Protein AF-X1HNU2-F1 (afdb_monomer)

Mean predicted aligned error: 16.26 Å

Foldseek 3Di:
DALQLLLCLLVVLCVVVVHDLVNLCVQLVHDSVQNVCSNRSNDDDDPVSLVSSCVVSVHDSCVSVDVDDPDPPVVVPDDDFWDDKFQDDDDPVRQVVQVVPPFKHKAFEAPDAAEQDQAAADDLPHTRTITIGGPVVDPPVQDDPPPRRPQWHWHQYADDNPPPNDDGRDIDIDGNPPPDPQDAQDKDWDQDPVRGTHIDGD

Structure (mmCIF, N/CA/C/O backbone):
data_AF-X1HNU2-F1
#
_entry.id   AF-X1HNU2-F1
#
loop_
_atom_site.group_PDB
_atom_site.id
_atom_site.type_symbol
_atom_site.label_atom_id
_atom_site.label_alt_id
_atom_site.label_comp_id
_atom_site.label_asym_id
_atom_site.label_entity_id
_atom_site.label_seq_id
_atom_site.pdbx_PDB_ins_code
_atom_site.Cartn_x
_atom_site.Cartn_y
_atom_site.Cartn_z
_atom_site.occupancy
_atom_site.B_iso_or_equiv
_atom_site.auth_seq_id
_atom_site.auth_comp_id
_atom_site.auth_asym_id
_atom_site.auth_atom_id
_atom_site.pdbx_PDB_model_num
ATOM 1 N N . MET A 1 1 ? -1.610 -4.323 24.190 1.00 69.19 1 MET A N 1
ATOM 2 C CA . MET A 1 1 ? -2.489 -3.261 23.682 1.00 69.19 1 MET A CA 1
ATOM 3 C C . MET A 1 1 ? -3.487 -2.892 24.761 1.00 69.19 1 MET A C 1
ATOM 5 O O . MET A 1 1 ? -4.111 -3.788 25.324 1.00 69.19 1 MET A O 1
ATOM 9 N N . ASP A 1 2 ? -3.580 -1.609 25.085 1.00 86.12 2 ASP A N 1
ATOM 10 C CA . ASP A 1 2 ? -4.475 -1.066 26.113 1.00 86.12 2 ASP A CA 1
ATOM 11 C C . ASP A 1 2 ? -5.834 -0.639 25.514 1.00 86.12 2 ASP A C 1
ATOM 13 O O . ASP A 1 2 ? -5.946 -0.324 24.328 1.00 86.12 2 ASP A O 1
ATOM 17 N N . LYS A 1 3 ? -6.890 -0.583 26.336 1.00 88.75 3 LYS A N 1
ATOM 18 C CA . LYS A 1 3 ? -8.231 -0.119 25.932 1.00 88.75 3 LYS A CA 1
ATOM 19 C C . LYS A 1 3 ? -8.205 1.304 25.381 1.00 88.75 3 LYS A C 1
ATOM 21 O O . LYS A 1 3 ? -8.989 1.622 24.489 1.00 88.75 3 LYS A O 1
ATOM 26 N N . LYS A 1 4 ? -7.308 2.156 25.889 1.00 89.56 4 LYS A N 1
ATOM 27 C CA . LYS A 1 4 ? -7.114 3.521 25.379 1.00 89.56 4 LYS A CA 1
ATOM 28 C C . LYS A 1 4 ? -6.595 3.540 23.945 1.00 89.56 4 LYS A C 1
ATOM 30 O O . LYS A 1 4 ? -7.085 4.328 23.142 1.00 89.56 4 LYS A O 1
ATOM 35 N N . GLU A 1 5 ? -5.645 2.666 23.616 1.00 88.69 5 GLU A N 1
ATOM 36 C CA . GLU A 1 5 ? -5.097 2.556 22.258 1.00 88.69 5 GLU A CA 1
ATOM 37 C C . GLU A 1 5 ? -6.181 2.105 21.277 1.00 88.69 5 GLU A C 1
ATOM 39 O O . GLU A 1 5 ? -6.365 2.706 20.221 1.00 88.69 5 GLU A O 1
ATOM 44 N N . LEU A 1 6 ? -6.975 1.108 21.668 1.00 89.50 6 LEU A N 1
ATOM 45 C CA . LEU A 1 6 ? -8.084 0.614 20.858 1.00 89.50 6 LEU A CA 1
ATOM 46 C C . LEU A 1 6 ? -9.180 1.675 20.660 1.00 89.50 6 LEU A C 1
ATOM 48 O O . LEU A 1 6 ? -9.647 1.885 19.540 1.00 89.50 6 LEU A O 1
ATOM 52 N N . GLY A 1 7 ? -9.544 2.399 21.723 1.00 92.19 7 GLY A N 1
ATOM 53 C CA . GLY A 1 7 ? -10.472 3.529 21.643 1.00 92.19 7 GLY A CA 1
ATOM 54 C C . GLY A 1 7 ? -9.986 4.626 20.691 1.00 92.19 7 GLY A C 1
ATOM 55 O O . GLY A 1 7 ? -10.763 5.142 19.883 1.00 92.19 7 GLY A O 1
ATOM 56 N N . PHE A 1 8 ? -8.684 4.920 20.709 1.00 91.25 8 PHE A N 1
ATOM 57 C CA . PHE A 1 8 ? -8.058 5.866 19.790 1.00 91.25 8 PHE A CA 1
ATOM 58 C C . PHE A 1 8 ? -8.127 5.404 18.325 1.00 91.25 8 PHE A C 1
ATOM 60 O O . PHE A 1 8 ? -8.481 6.206 17.458 1.00 91.25 8 PHE A O 1
ATOM 67 N N . ILE A 1 9 ? -7.849 4.127 18.036 1.00 89.50 9 ILE A N 1
ATOM 68 C CA . ILE A 1 9 ? -7.938 3.563 16.675 1.00 89.50 9 ILE A CA 1
ATOM 69 C C . ILE A 1 9 ? -9.368 3.686 16.131 1.00 89.50 9 ILE A C 1
ATOM 71 O O . ILE A 1 9 ? -9.566 4.189 15.019 1.00 89.50 9 ILE A O 1
ATOM 75 N N . ILE A 1 10 ? -10.362 3.287 16.932 1.00 91.94 10 ILE A N 1
ATOM 76 C CA . ILE A 1 10 ? -11.791 3.379 16.592 1.00 91.94 10 ILE A CA 1
ATOM 77 C C . ILE A 1 10 ? -12.164 4.828 16.270 1.00 91.94 10 ILE A C 1
ATOM 79 O O . ILE A 1 10 ? -12.729 5.107 15.209 1.00 91.94 10 ILE A O 1
ATOM 83 N N . ARG A 1 11 ? -11.781 5.764 17.147 1.00 93.31 11 ARG A N 1
ATOM 84 C CA . ARG A 1 11 ? -12.043 7.194 16.968 1.00 93.31 11 ARG A CA 1
ATOM 85 C C . ARG A 1 11 ? -11.422 7.730 15.680 1.00 93.31 11 ARG A C 1
ATOM 87 O O . ARG A 1 11 ? -12.120 8.352 14.880 1.00 93.31 11 ARG A O 1
ATOM 94 N N . LYS A 1 12 ? -10.129 7.472 15.465 1.00 91.69 12 LYS A N 1
ATOM 95 C CA . LYS A 1 12 ? -9.384 7.956 14.294 1.00 91.69 12 LYS A CA 1
ATOM 96 C C . LYS A 1 12 ? -10.013 7.449 12.998 1.00 91.69 12 LYS A C 1
ATOM 98 O O . LYS A 1 12 ? -10.149 8.206 12.039 1.00 91.69 12 LYS A O 1
ATOM 103 N N . ARG A 1 13 ? -10.430 6.178 12.961 1.00 91.38 13 ARG A N 1
ATOM 104 C CA . ARG A 1 13 ? -11.099 5.615 11.784 1.00 91.38 13 ARG A CA 1
ATOM 105 C C . ARG A 1 13 ? -12.469 6.238 11.551 1.00 91.38 13 ARG A C 1
ATOM 107 O O . ARG A 1 13 ? -12.765 6.594 10.413 1.00 91.38 13 ARG A O 1
ATOM 114 N N . ARG A 1 14 ? -13.283 6.387 12.599 1.00 93.31 14 ARG A N 1
ATOM 115 C CA . ARG A 1 14 ? -14.598 7.030 12.498 1.00 93.31 14 ARG A CA 1
ATOM 116 C C . ARG A 1 14 ? -14.470 8.448 11.929 1.00 93.31 14 ARG A C 1
ATOM 118 O O . ARG A 1 14 ? -15.198 8.809 11.009 1.00 93.31 14 ARG A O 1
ATOM 125 N N . GLU A 1 15 ? -13.515 9.225 12.438 1.00 92.31 15 GLU A N 1
ATOM 126 C CA . GLU A 1 15 ? -13.226 10.582 11.958 1.00 92.31 15 GLU A CA 1
ATOM 127 C C . GLU A 1 15 ? -12.763 10.588 10.490 1.00 92.31 15 GLU A C 1
ATOM 129 O O . GLU A 1 15 ? -13.241 11.408 9.708 1.00 92.31 15 GLU A O 1
ATOM 134 N N . ALA A 1 16 ? -11.921 9.633 10.077 1.00 88.31 16 ALA A N 1
ATOM 135 C CA . ALA A 1 16 ? -11.496 9.488 8.680 1.00 88.31 16 ALA A CA 1
ATOM 136 C C . ALA A 1 16 ? -12.659 9.161 7.724 1.00 88.31 16 ALA A C 1
ATOM 138 O O . ALA A 1 16 ? -12.657 9.603 6.577 1.00 88.31 16 ALA A O 1
ATOM 139 N N . LEU A 1 17 ? -13.665 8.421 8.199 1.00 87.62 17 LEU A N 1
ATOM 140 C CA . LEU A 1 17 ? -14.899 8.137 7.458 1.00 87.62 17 LEU A CA 1
ATOM 141 C C . LEU A 1 17 ? -15.937 9.264 7.556 1.00 87.62 17 LEU A C 1
ATOM 143 O O . LEU A 1 17 ? -17.001 9.156 6.955 1.00 87.62 17 LEU A O 1
ATOM 147 N N . LYS A 1 18 ? -15.637 10.343 8.293 1.00 92.88 18 LYS A N 1
ATOM 148 C CA . LYS A 1 18 ? -16.545 11.472 8.560 1.00 92.88 18 LYS A CA 1
ATOM 149 C C . LYS A 1 18 ? -17.869 11.060 9.218 1.00 92.88 18 LYS A C 1
ATOM 151 O O . LYS A 1 18 ? -18.847 11.796 9.134 1.00 92.88 18 LYS A O 1
ATOM 156 N N . ILE A 1 19 ? -17.876 9.924 9.912 1.00 92.38 19 ILE A N 1
ATOM 157 C CA . ILE A 1 19 ? -19.036 9.413 10.645 1.00 92.38 19 ILE A CA 1
ATOM 158 C C . ILE A 1 19 ? -19.103 10.119 12.003 1.00 92.38 19 ILE A C 1
ATOM 160 O O . ILE A 1 19 ? -18.091 10.264 12.704 1.00 92.38 19 ILE A O 1
ATOM 164 N N . LYS A 1 20 ? -20.283 10.569 12.422 1.00 94.75 20 LYS A N 1
ATOM 165 C CA . LYS A 1 20 ? -20.467 11.142 13.765 1.00 94.75 20 LYS A CA 1
ATOM 166 C C . LYS A 1 20 ? -20.682 10.035 14.799 1.00 94.75 20 LYS A C 1
ATOM 168 O O . LYS A 1 20 ? -21.110 8.933 14.485 1.00 94.75 20 LYS A O 1
ATOM 173 N N . ARG A 1 21 ? -20.389 10.316 16.073 1.00 94.31 21 ARG A N 1
ATOM 174 C CA . ARG A 1 21 ? -20.615 9.338 17.157 1.00 94.31 21 ARG A CA 1
ATOM 175 C C . ARG A 1 21 ? -22.065 8.834 17.243 1.00 94.31 21 ARG A C 1
ATOM 177 O O . ARG A 1 21 ? -22.204 7.632 17.431 1.00 94.31 21 ARG A O 1
ATOM 184 N N . PRO A 1 22 ? -23.108 9.683 17.094 1.00 95.56 22 PRO A N 1
ATOM 185 C CA . PRO A 1 22 ? -24.493 9.212 17.086 1.00 95.56 22 PRO A CA 1
ATOM 186 C C . PRO A 1 22 ? -24.760 8.238 15.943 1.00 95.56 22 PRO A C 1
ATOM 188 O O . PRO A 1 22 ? -25.280 7.166 16.185 1.00 95.56 22 PRO A O 1
ATOM 191 N N . GLU A 1 23 ? -24.267 8.533 14.740 1.00 94.00 23 GLU A N 1
ATOM 192 C CA . GLU A 1 23 ? -24.438 7.658 13.572 1.00 94.00 23 GLU A CA 1
ATOM 193 C C . GLU A 1 23 ? -23.807 6.274 13.793 1.00 94.00 23 GLU A C 1
ATOM 195 O O . GLU A 1 23 ? -24.380 5.256 13.416 1.00 94.00 23 GLU A O 1
ATOM 200 N N . LEU A 1 24 ? -22.638 6.216 14.444 1.00 92.81 24 LEU A N 1
ATOM 201 C CA . LEU A 1 24 ? -22.013 4.942 14.810 1.00 92.81 24 LEU A CA 1
ATOM 202 C C . LEU A 1 24 ? -22.792 4.209 15.913 1.00 92.81 24 LEU A C 1
ATOM 204 O O . LEU A 1 24 ? -22.843 2.983 15.909 1.00 92.81 24 LEU A O 1
ATOM 208 N N . ALA A 1 25 ? -23.358 4.949 16.866 1.00 95.19 25 ALA A N 1
ATOM 209 C CA . ALA A 1 25 ? -24.162 4.395 17.948 1.00 95.19 25 ALA A CA 1
ATOM 210 C C . ALA A 1 25 ? -25.455 3.769 17.400 1.00 95.19 25 ALA A C 1
ATOM 212 O O . ALA A 1 25 ? -25.739 2.611 17.699 1.00 95.19 25 ALA A O 1
ATOM 213 N N . ASP A 1 26 ? -26.141 4.488 16.508 1.00 94.38 26 ASP A N 1
ATOM 214 C CA . ASP A 1 26 ? -27.347 4.037 15.812 1.00 94.38 26 ASP A CA 1
ATOM 215 C C . ASP A 1 26 ? -27.061 2.786 14.967 1.00 94.38 26 ASP A C 1
ATOM 217 O O . ASP A 1 26 ? -27.792 1.802 15.034 1.00 94.38 26 ASP A O 1
ATOM 221 N N . ALA A 1 27 ? -25.948 2.771 14.223 1.00 91.25 27 ALA A N 1
ATOM 222 C CA . ALA A 1 27 ? -25.555 1.626 13.396 1.00 91.25 27 ALA A CA 1
ATOM 223 C C . ALA A 1 27 ? -25.204 0.360 14.203 1.00 91.25 27 ALA A C 1
ATOM 225 O O . ALA A 1 27 ? -25.211 -0.750 13.667 1.00 91.25 27 ALA A O 1
ATOM 226 N N . LEU A 1 28 ? -24.864 0.521 15.483 1.00 91.06 28 LEU A N 1
ATOM 227 C CA . LEU A 1 28 ? -24.520 -0.568 16.395 1.00 91.06 28 LEU A CA 1
ATOM 228 C C . LEU A 1 28 ? -25.655 -0.918 17.363 1.00 91.06 28 LEU A C 1
ATOM 230 O O . LEU A 1 28 ? -25.472 -1.842 18.155 1.00 91.06 28 LEU A O 1
ATOM 234 N N . ASP A 1 29 ? -26.780 -0.200 17.305 1.00 92.25 29 ASP A N 1
ATOM 235 C CA . ASP A 1 29 ? -27.891 -0.299 18.257 1.00 92.25 29 ASP A CA 1
ATOM 236 C C . ASP A 1 29 ? -27.411 -0.183 19.720 1.00 92.25 29 ASP A C 1
ATOM 238 O O . ASP A 1 29 ? -27.668 -1.023 20.586 1.00 92.25 29 ASP A O 1
ATOM 242 N N . VAL A 1 30 ? -26.602 0.848 19.993 1.00 92.00 30 VAL A N 1
ATOM 243 C CA . VAL A 1 30 ? -26.065 1.138 21.331 1.00 92.00 30 VAL A CA 1
ATOM 244 C C . VAL A 1 30 ? -26.238 2.603 21.705 1.00 92.00 30 VAL A C 1
ATOM 246 O O . VAL A 1 30 ? -26.354 3.481 20.861 1.00 92.00 30 VAL A O 1
ATOM 249 N N . ASP A 1 31 ? -26.173 2.887 23.003 1.00 94.38 31 ASP A N 1
ATOM 250 C CA . ASP A 1 31 ? -26.238 4.254 23.511 1.00 94.38 31 ASP A CA 1
ATOM 251 C C . ASP A 1 31 ? -24.997 5.091 23.118 1.00 94.38 31 ASP A C 1
ATOM 253 O O . ASP A 1 31 ? -23.853 4.623 23.165 1.00 94.38 31 ASP A O 1
ATOM 257 N N . LEU A 1 32 ? -25.197 6.374 22.800 1.00 94.31 32 LEU A N 1
ATOM 258 C CA . LEU A 1 32 ? -24.124 7.315 22.446 1.00 94.31 32 LEU A CA 1
ATOM 259 C C . LEU A 1 32 ? -23.031 7.425 23.528 1.00 94.31 32 LEU A C 1
ATOM 261 O O . LEU A 1 32 ? -21.837 7.575 23.224 1.00 94.31 32 LEU A O 1
ATOM 265 N N . SER A 1 33 ? -23.414 7.348 24.805 1.00 94.06 33 SER A N 1
ATOM 266 C CA . SER A 1 33 ? -22.466 7.370 25.921 1.00 94.06 33 SER A CA 1
ATOM 267 C C . SER A 1 33 ? -21.567 6.135 25.918 1.00 94.06 33 SER A C 1
ATOM 269 O O . SER A 1 33 ? -20.410 6.223 26.334 1.00 94.06 33 SER A O 1
ATOM 271 N N . TYR A 1 34 ? -22.051 5.002 25.399 1.00 94.62 34 TYR A N 1
ATOM 272 C CA . TYR A 1 34 ? -21.268 3.780 25.267 1.00 94.62 34 TYR A CA 1
ATOM 273 C C . TYR A 1 34 ? -20.153 3.949 24.232 1.00 94.62 34 TYR A C 1
ATOM 275 O O . TYR A 1 34 ? -18.995 3.684 24.554 1.00 94.62 34 TYR A O 1
ATOM 283 N N . ILE A 1 35 ? -20.458 4.498 23.049 1.00 94.69 35 ILE A N 1
ATOM 284 C CA . ILE A 1 35 ? -19.444 4.822 22.026 1.00 94.69 35 ILE A CA 1
ATOM 285 C C . ILE A 1 35 ? -18.410 5.809 22.569 1.00 94.69 35 ILE A C 1
ATOM 287 O O . ILE A 1 35 ? -17.208 5.618 22.396 1.00 94.69 35 ILE A O 1
ATOM 291 N N . THR A 1 36 ? -18.859 6.834 23.294 1.00 95.06 36 THR A N 1
ATOM 292 C CA . THR A 1 36 ? -17.957 7.821 23.904 1.00 95.06 36 THR A CA 1
ATOM 293 C C . THR A 1 36 ? -17.007 7.171 24.916 1.00 95.06 36 THR A C 1
ATOM 295 O O . THR A 1 36 ? -15.804 7.434 24.899 1.00 95.06 36 THR A O 1
ATOM 298 N N . LYS A 1 37 ? -17.517 6.275 25.770 1.00 95.19 37 LYS A N 1
ATOM 299 C CA . LYS A 1 37 ? -16.697 5.517 26.726 1.00 95.19 37 LYS A CA 1
ATOM 300 C C . LYS A 1 37 ? -15.742 4.551 26.023 1.00 95.19 37 LYS A C 1
ATOM 302 O O . LYS A 1 37 ? -14.621 4.391 26.500 1.00 95.19 37 LYS A O 1
ATOM 307 N N . ILE A 1 38 ? -16.142 3.929 24.911 1.00 94.25 38 ILE A N 1
ATOM 308 C CA . ILE A 1 38 ? -15.257 3.074 24.101 1.00 94.25 38 ILE A CA 1
ATOM 309 C C . ILE A 1 38 ? -14.095 3.894 23.542 1.00 94.25 38 ILE A C 1
ATOM 311 O O . ILE A 1 38 ? -12.944 3.530 23.764 1.00 94.25 38 ILE A O 1
ATOM 315 N N . GLU A 1 39 ? -14.373 5.017 22.876 1.00 93.38 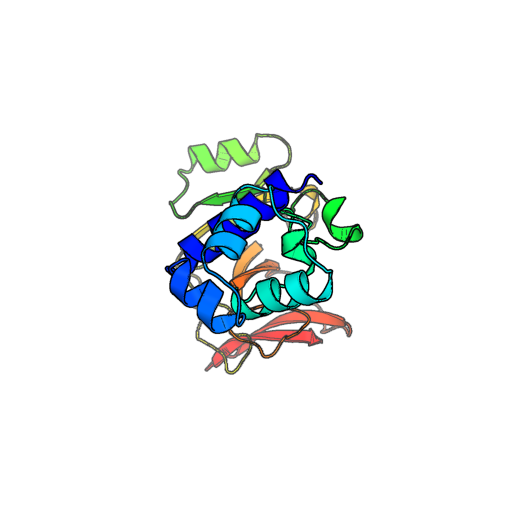39 GLU A N 1
ATOM 316 C CA . GLU A 1 39 ? -13.330 5.857 22.268 1.00 93.38 39 GLU A CA 1
ATOM 317 C C . GLU A 1 39 ? -12.339 6.423 23.293 1.00 93.38 39 GLU A C 1
ATOM 319 O O . GLU A 1 39 ? -11.177 6.654 22.968 1.00 93.38 39 GLU A O 1
ATOM 324 N N . ASN A 1 40 ? -12.778 6.608 24.539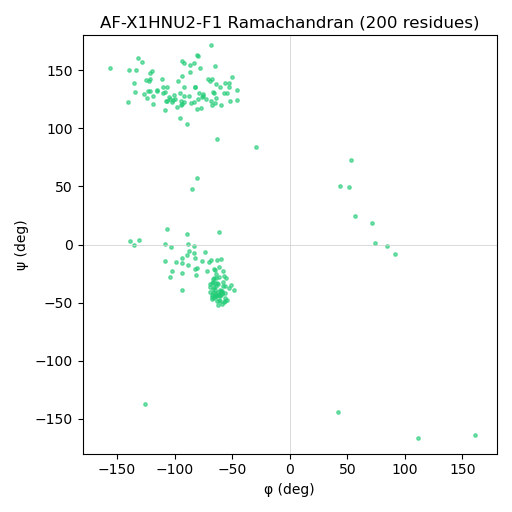 1.00 93.31 40 ASN A N 1
ATOM 325 C CA . ASN A 1 40 ? -11.928 7.048 25.644 1.00 93.31 40 ASN A CA 1
ATOM 326 C C . ASN A 1 40 ? -11.238 5.888 26.395 1.00 93.31 40 ASN A C 1
ATOM 328 O O . ASN A 1 40 ? -10.530 6.132 27.372 1.00 93.31 40 ASN A O 1
ATOM 332 N N . GLY A 1 41 ? -11.457 4.631 25.992 1.00 92.38 41 GLY A N 1
ATOM 333 C CA . GLY A 1 41 ? -10.888 3.443 26.642 1.00 92.38 41 GLY A CA 1
ATOM 334 C C . GLY A 1 41 ? -11.484 3.111 28.016 1.00 92.38 41 GLY A C 1
ATOM 335 O O . GLY A 1 41 ? -10.871 2.390 28.798 1.00 92.38 41 GLY A O 1
ATOM 336 N N . GLN A 1 42 ? -12.664 3.646 28.333 1.00 92.25 42 GLN A N 1
ATOM 337 C CA . GLN A 1 42 ? -13.334 3.527 29.634 1.00 92.25 42 GLN A CA 1
ATOM 338 C C . GLN A 1 42 ? -14.419 2.439 29.666 1.00 92.25 42 GLN A C 1
ATOM 340 O O . GLN A 1 42 ? -14.889 2.065 30.739 1.00 92.25 42 GLN A O 1
ATOM 345 N N . ALA A 1 43 ? -14.853 1.945 28.506 1.00 90.44 43 ALA A N 1
ATOM 346 C CA . ALA A 1 43 ? -15.889 0.923 28.411 1.00 90.44 43 ALA A CA 1
ATOM 347 C C . ALA A 1 43 ? -15.327 -0.502 28.512 1.00 90.44 43 ALA A C 1
ATOM 349 O O . ALA A 1 43 ? -14.241 -0.807 28.019 1.00 90.44 43 ALA A O 1
ATOM 350 N N . ASN A 1 44 ? -16.141 -1.400 29.068 1.00 87.62 44 ASN A N 1
ATOM 351 C CA . ASN A 1 44 ? -16.018 -2.835 28.836 1.00 87.62 44 ASN A CA 1
ATOM 352 C C . ASN A 1 44 ? -16.904 -3.219 27.643 1.00 87.62 44 ASN A C 1
ATOM 354 O O . ASN A 1 44 ? -18.050 -2.771 27.534 1.00 87.62 44 ASN A O 1
ATOM 358 N N . PHE A 1 45 ? -16.375 -4.038 26.743 1.00 86.69 45 PHE A N 1
ATOM 359 C CA . PHE A 1 45 ? -17.061 -4.506 25.541 1.00 86.69 45 PHE A CA 1
ATOM 360 C C . PHE A 1 45 ? -16.750 -5.981 25.310 1.00 86.69 45 PHE A C 1
ATOM 362 O O . PHE A 1 45 ? -15.694 -6.474 25.705 1.00 86.69 45 PHE A O 1
ATOM 369 N N . THR A 1 46 ? -17.700 -6.684 24.700 1.00 89.06 46 THR A N 1
ATOM 370 C CA . THR A 1 46 ? -17.508 -8.066 24.260 1.00 89.06 46 THR A CA 1
ATOM 371 C C . THR A 1 46 ? -16.745 -8.090 22.940 1.00 89.06 46 THR A C 1
ATOM 373 O O . THR A 1 46 ? -16.688 -7.090 22.219 1.00 89.06 46 THR A O 1
ATOM 376 N N . ILE A 1 47 ? -16.179 -9.250 22.609 1.00 87.81 47 ILE A N 1
ATOM 377 C CA . ILE A 1 47 ? -15.519 -9.472 21.317 1.00 87.81 47 ILE A CA 1
ATOM 378 C C . ILE A 1 47 ? -16.517 -9.259 20.166 1.00 87.81 47 ILE A C 1
ATOM 380 O O . ILE A 1 47 ? -16.187 -8.591 19.192 1.00 87.81 47 ILE A O 1
ATOM 384 N N . ASP A 1 48 ? -17.766 -9.707 20.317 1.00 89.44 48 ASP A N 1
ATOM 385 C CA . ASP A 1 48 ? -18.799 -9.543 19.284 1.00 89.44 48 ASP A CA 1
ATOM 386 C C . ASP A 1 48 ? -19.088 -8.072 18.972 1.00 89.44 48 ASP A C 1
ATOM 388 O O . ASP A 1 48 ? -19.169 -7.678 17.808 1.00 89.44 48 ASP A O 1
ATOM 392 N N . LYS A 1 49 ? -19.177 -7.225 20.008 1.00 89.88 49 LYS A N 1
ATOM 393 C CA . LYS A 1 49 ? -19.351 -5.778 19.820 1.00 89.88 49 LYS A CA 1
ATOM 394 C C . LYS A 1 49 ? -18.150 -5.156 19.124 1.00 89.88 49 LYS A C 1
ATOM 396 O O . LYS A 1 49 ? -18.311 -4.244 18.318 1.00 89.88 49 LYS A O 1
ATOM 401 N N . LEU A 1 50 ? -16.953 -5.654 19.411 1.00 89.81 50 LEU A N 1
ATOM 402 C CA . LEU A 1 50 ? -15.741 -5.177 18.770 1.00 89.81 50 LEU A CA 1
ATOM 403 C C . LEU A 1 50 ? -15.716 -5.513 17.271 1.00 89.81 50 LEU A C 1
ATOM 405 O O . LEU A 1 50 ? -15.387 -4.650 16.458 1.00 89.81 50 LEU A O 1
ATOM 409 N N . PHE A 1 51 ? -16.137 -6.720 16.889 1.00 90.31 51 PHE A N 1
ATOM 410 C CA . PHE A 1 51 ? -16.293 -7.093 15.481 1.00 90.31 51 PHE A CA 1
ATOM 411 C C . PHE A 1 51 ? -17.410 -6.311 14.787 1.00 90.31 51 PHE A C 1
ATOM 413 O O . PHE A 1 51 ? -17.234 -5.866 13.653 1.00 90.31 51 PHE A O 1
ATOM 420 N N . ALA A 1 52 ? -18.525 -6.053 15.474 1.00 90.88 52 ALA A N 1
ATOM 421 C CA . ALA A 1 52 ? -19.584 -5.197 14.947 1.00 90.88 52 ALA A CA 1
ATOM 422 C C . ALA A 1 52 ? -19.074 -3.773 14.654 1.00 90.88 52 ALA A C 1
ATOM 424 O O . ALA A 1 52 ? -19.393 -3.204 13.606 1.00 90.88 52 ALA A O 1
ATOM 425 N N . ILE A 1 53 ? -18.232 -3.218 15.536 1.00 91.00 53 ILE A N 1
ATOM 426 C CA . ILE A 1 53 ? -17.560 -1.930 15.320 1.00 91.00 53 ILE A CA 1
ATOM 427 C C . ILE A 1 53 ? -16.623 -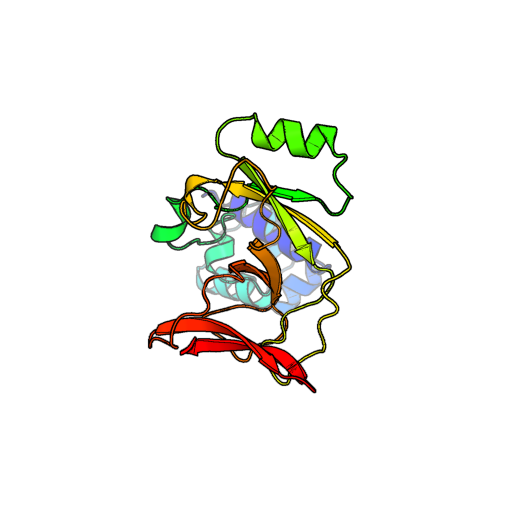2.004 14.108 1.00 91.00 53 ILE A C 1
ATOM 429 O O . ILE A 1 53 ? -16.699 -1.135 13.241 1.00 91.00 53 ILE A O 1
ATOM 433 N N . ALA A 1 54 ? -15.772 -3.034 14.014 1.00 90.75 54 ALA A N 1
ATOM 434 C CA . ALA A 1 54 ? -14.847 -3.216 12.888 1.00 90.75 54 ALA A CA 1
ATOM 435 C C . ALA A 1 54 ? -15.590 -3.203 11.545 1.00 90.75 54 ALA A C 1
ATOM 437 O O . ALA A 1 54 ? -15.242 -2.448 10.634 1.00 90.75 54 ALA A O 1
ATOM 438 N N . LYS A 1 55 ? -16.679 -3.974 11.471 1.00 89.62 55 LYS A N 1
ATOM 439 C CA . LYS A 1 55 ? -17.533 -4.095 10.290 1.00 89.62 55 LYS A CA 1
ATOM 440 C C . LYS A 1 55 ? -18.164 -2.759 9.896 1.00 89.62 55 LYS A C 1
ATOM 442 O O . LYS A 1 55 ? -18.082 -2.374 8.732 1.00 89.62 55 LYS A O 1
ATOM 447 N N . ASN A 1 56 ? -18.736 -2.025 10.853 1.00 90.06 56 ASN A N 1
ATOM 448 C CA . ASN A 1 56 ? -19.341 -0.711 10.596 1.00 90.06 56 ASN A CA 1
ATOM 449 C C . ASN A 1 56 ? -18.310 0.354 10.191 1.00 90.06 56 ASN A C 1
ATOM 451 O O . ASN A 1 56 ? -18.612 1.253 9.411 1.00 90.06 56 ASN A O 1
ATOM 455 N N . LEU A 1 57 ? -17.072 0.236 10.671 1.00 88.62 57 LEU A N 1
ATOM 456 C CA . LEU A 1 57 ? -15.967 1.126 10.308 1.00 88.62 57 LEU A CA 1
ATOM 457 C C . LEU A 1 57 ? -15.181 0.663 9.072 1.00 88.62 57 LEU A C 1
ATOM 459 O O . LEU A 1 57 ? -14.122 1.230 8.767 1.00 88.62 57 LEU A O 1
ATOM 463 N N . ASN A 1 58 ? -15.683 -0.361 8.372 1.00 85.12 58 ASN A N 1
ATOM 464 C CA . ASN A 1 58 ? -15.046 -0.985 7.217 1.00 85.12 58 ASN A CA 1
ATOM 465 C C . ASN A 1 58 ? -13.541 -1.208 7.463 1.00 85.12 58 ASN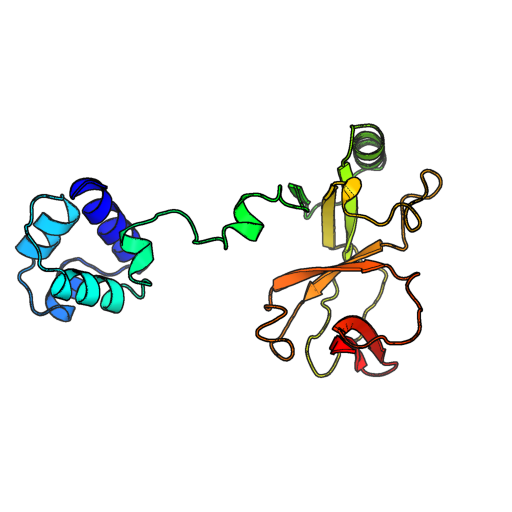 A C 1
ATOM 467 O O . ASN A 1 58 ? -12.672 -0.723 6.723 1.00 85.12 58 ASN A O 1
ATOM 471 N N . LEU A 1 59 ? -13.250 -1.826 8.609 1.00 81.56 59 LEU A N 1
ATOM 472 C CA . LEU A 1 59 ? -11.923 -2.206 9.062 1.00 81.56 59 LEU A CA 1
ATOM 473 C C . LEU A 1 59 ? -11.849 -3.728 9.140 1.00 81.56 59 LEU A C 1
ATOM 475 O O . LEU A 1 59 ? -12.708 -4.333 9.783 1.00 81.56 59 LEU A O 1
ATOM 479 N N . PRO A 1 60 ? -10.795 -4.343 8.583 1.00 79.38 60 PRO A N 1
ATOM 480 C CA . PRO A 1 60 ? -10.433 -5.697 8.965 1.00 79.38 60 PRO A CA 1
ATOM 481 C C . PRO A 1 60 ? -10.218 -5.770 10.479 1.00 79.38 60 PRO A C 1
ATOM 483 O O . PRO A 1 60 ? -9.603 -4.876 11.063 1.00 79.38 60 PRO A O 1
ATOM 486 N N . GLU A 1 61 ? -10.691 -6.832 11.121 1.00 82.50 61 GLU A N 1
ATOM 487 C CA . GLU A 1 61 ? -10.713 -6.963 12.581 1.00 82.50 61 GLU A CA 1
ATOM 488 C C . GLU A 1 61 ? -9.309 -6.841 13.182 1.00 82.50 61 GLU A C 1
ATOM 490 O O . GLU A 1 61 ? -9.128 -6.222 14.229 1.00 82.50 61 GLU A O 1
ATOM 495 N N . TYR A 1 62 ? -8.291 -7.356 12.486 1.00 80.31 62 TYR A N 1
ATOM 496 C CA . TYR A 1 62 ? -6.897 -7.279 12.923 1.00 80.31 62 TYR A CA 1
ATOM 497 C C . TYR A 1 62 ? -6.358 -5.837 12.989 1.00 80.31 62 TYR A C 1
ATOM 499 O O . TYR A 1 62 ? -5.482 -5.563 13.808 1.00 80.31 62 TYR A O 1
ATOM 507 N N . ASN A 1 63 ? -6.909 -4.893 12.213 1.00 81.56 63 ASN A N 1
ATOM 508 C CA . ASN A 1 63 ? -6.513 -3.478 12.271 1.00 81.56 63 ASN A CA 1
ATOM 509 C C . ASN A 1 63 ? -6.969 -2.785 13.564 1.00 81.56 63 ASN A C 1
ATOM 511 O O . ASN A 1 63 ? -6.481 -1.700 13.872 1.00 81.56 63 ASN A O 1
ATOM 515 N N . LEU A 1 64 ? -7.897 -3.376 14.327 1.00 81.00 64 LEU A N 1
ATOM 516 C CA . LEU A 1 64 ? -8.210 -2.885 15.672 1.00 81.00 64 LEU A CA 1
ATOM 517 C C . LEU A 1 64 ? -7.088 -3.188 16.667 1.00 81.00 64 LEU A C 1
ATOM 519 O O . LEU A 1 64 ? -6.996 -2.512 17.688 1.00 81.00 64 LEU A O 1
ATOM 523 N N . PHE A 1 65 ? -6.259 -4.194 16.367 1.00 81.06 65 PHE A N 1
ATOM 524 C CA . PHE A 1 65 ? -5.204 -4.695 17.245 1.00 81.06 65 PHE A CA 1
ATOM 525 C C . PHE A 1 65 ? -3.789 -4.354 16.787 1.00 81.06 65 PHE A C 1
ATOM 527 O O . PHE A 1 65 ? -2.844 -4.489 17.561 1.00 81.06 65 PHE A O 1
ATOM 534 N N . SER A 1 66 ? -3.642 -3.913 15.541 1.00 67.88 66 SER A N 1
ATOM 535 C CA . SER A 1 66 ? -2.363 -3.575 14.938 1.00 67.88 66 SER A CA 1
ATOM 536 C C . SER A 1 66 ? -2.516 -2.335 14.071 1.00 67.88 66 SER A C 1
ATOM 538 O O . SER A 1 66 ? -3.299 -2.320 13.122 1.00 67.88 66 SER A O 1
ATOM 540 N N . SER A 1 67 ? -1.731 -1.300 14.366 1.00 58.56 67 SER A N 1
ATOM 541 C CA . SER A 1 67 ? -1.509 -0.194 13.430 1.00 58.56 67 SER A CA 1
ATOM 542 C C . SER A 1 67 ? -0.551 -0.573 12.302 1.00 58.56 67 SER A C 1
ATOM 544 O O . SER A 1 67 ? -0.444 0.156 11.317 1.00 58.56 67 SER A O 1
ATOM 546 N N . GLU A 1 68 ? 0.165 -1.688 12.445 1.00 54.19 68 GLU A N 1
ATOM 547 C CA . GLU A 1 68 ? 1.060 -2.200 11.422 1.00 54.19 68 GLU A CA 1
ATOM 548 C C . GLU A 1 68 ? 0.262 -2.988 10.391 1.00 54.19 68 GLU A C 1
ATOM 550 O O . GLU A 1 68 ? -0.611 -3.800 10.719 1.00 54.19 68 GLU A O 1
ATOM 555 N N . THR A 1 69 ? 0.579 -2.747 9.122 1.00 52.69 69 THR A N 1
ATOM 556 C CA . THR A 1 69 ? 0.070 -3.592 8.045 1.00 52.69 69 THR A CA 1
ATOM 557 C C . THR A 1 69 ? 0.663 -4.976 8.269 1.00 52.69 69 THR A C 1
ATOM 559 O O . THR A 1 69 ? 1.880 -5.087 8.394 1.00 52.69 69 THR A O 1
ATOM 562 N N . LEU A 1 70 ? -0.167 -6.021 8.331 1.00 50.00 70 LEU A N 1
ATOM 563 C CA . LEU A 1 70 ? 0.325 -7.397 8.374 1.00 50.00 70 LEU A CA 1
ATOM 564 C C . LEU A 1 70 ? 1.073 -7.685 7.068 1.00 50.00 70 LEU A C 1
ATOM 566 O O . LEU A 1 70 ? 0.486 -8.086 6.063 1.00 50.00 70 LEU A O 1
ATOM 570 N N . VAL A 1 71 ? 2.377 -7.432 7.071 1.00 55.84 71 VAL A N 1
ATOM 571 C CA . VAL A 1 71 ? 3.288 -7.910 6.042 1.00 55.84 71 VAL A CA 1
ATOM 572 C C . VAL A 1 71 ? 3.571 -9.371 6.381 1.00 55.84 71 VAL A C 1
ATOM 574 O O . VAL A 1 71 ? 3.889 -9.670 7.535 1.00 55.84 71 VAL A O 1
ATOM 577 N N . PRO A 1 72 ? 3.449 -10.309 5.425 1.00 49.66 72 PRO A N 1
ATOM 578 C CA . PRO A 1 72 ? 3.940 -11.666 5.617 1.00 49.66 72 PRO A CA 1
ATOM 579 C C . PRO A 1 72 ? 5.344 -11.610 6.220 1.00 49.66 72 PRO A C 1
ATOM 581 O O . PRO A 1 72 ? 6.173 -10.840 5.743 1.00 49.66 72 PRO A O 1
ATOM 584 N N . LYS A 1 73 ? 5.617 -12.398 7.263 1.00 47.66 73 LYS A N 1
ATOM 585 C CA . LYS A 1 73 ? 6.898 -12.370 7.995 1.00 47.66 73 LYS A CA 1
ATOM 586 C C . LYS A 1 73 ? 8.111 -12.476 7.048 1.00 47.66 73 LYS A C 1
ATOM 588 O O . LYS A 1 73 ? 9.086 -11.756 7.192 1.00 47.66 73 LYS A O 1
ATOM 593 N N . SER A 1 74 ? 7.960 -13.251 5.969 1.00 51.53 74 SER A N 1
ATOM 594 C CA . SER A 1 74 ? 8.923 -13.401 4.866 1.00 51.53 74 SER A CA 1
ATOM 595 C C . SER A 1 74 ? 9.249 -12.123 4.072 1.00 51.53 74 SER A C 1
ATOM 597 O O . SER A 1 74 ? 10.230 -12.102 3.330 1.00 51.53 74 SER A O 1
ATOM 599 N N . LEU A 1 75 ? 8.390 -11.105 4.147 1.00 49.97 75 LEU A N 1
ATOM 600 C CA . LEU A 1 75 ? 8.544 -9.785 3.532 1.00 49.97 75 LEU A CA 1
ATOM 601 C C . LEU A 1 75 ? 8.929 -8.714 4.561 1.00 49.97 75 LEU A C 1
ATOM 603 O O . LEU A 1 75 ? 9.601 -7.766 4.181 1.00 49.97 75 LEU A O 1
ATOM 607 N N . ALA A 1 76 ? 8.544 -8.868 5.834 1.00 49.97 76 ALA A N 1
ATOM 608 C CA . ALA A 1 76 ? 8.931 -7.956 6.915 1.00 49.97 76 ALA A CA 1
ATOM 609 C C . ALA A 1 76 ?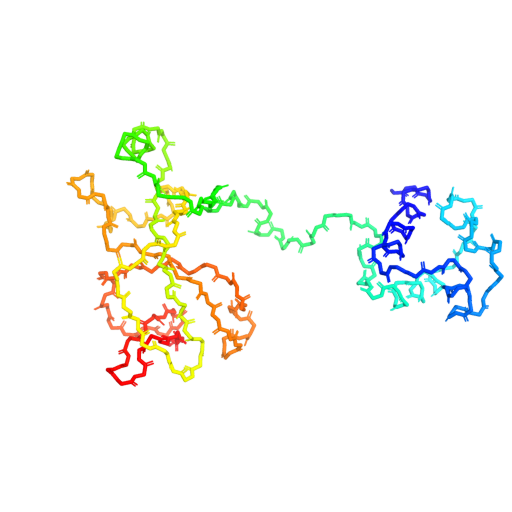 10.442 -8.002 7.216 1.00 49.97 76 ALA A C 1
ATOM 611 O O . ALA A 1 76 ? 11.035 -6.977 7.533 1.00 49.97 76 ALA A O 1
ATOM 612 N N . ASP A 1 77 ? 11.067 -9.172 7.045 1.00 50.56 77 ASP A N 1
ATOM 613 C CA . ASP A 1 77 ? 12.509 -9.366 7.262 1.00 50.56 77 ASP A CA 1
ATOM 614 C C . ASP A 1 77 ? 13.373 -8.954 6.052 1.00 50.56 77 ASP A C 1
ATOM 616 O O . ASP A 1 77 ? 14.603 -8.956 6.129 1.00 50.56 77 ASP A O 1
ATOM 620 N N . LYS A 1 78 ? 12.758 -8.619 4.907 1.00 56.16 78 LYS A N 1
ATOM 621 C CA . LYS A 1 78 ? 13.482 -8.164 3.715 1.00 56.16 78 LYS A CA 1
ATOM 622 C C . LYS A 1 78 ? 13.456 -6.646 3.663 1.00 56.16 78 LYS A C 1
ATOM 624 O O . LYS A 1 78 ? 12.390 -6.051 3.534 1.00 56.16 78 LYS A O 1
ATOM 629 N N . GLU A 1 79 ? 14.636 -6.026 3.708 1.00 57.47 79 GLU A N 1
ATOM 630 C CA . GLU A 1 79 ? 14.746 -4.592 3.445 1.00 57.47 79 GLU A CA 1
ATOM 631 C C . GLU A 1 79 ? 14.067 -4.259 2.105 1.00 57.47 79 GLU A C 1
ATOM 633 O O . GLU A 1 79 ? 14.254 -4.988 1.121 1.00 57.47 79 GLU A O 1
ATOM 638 N N . PRO A 1 80 ? 13.270 -3.178 2.044 1.00 57.34 80 PRO A N 1
ATOM 639 C CA . PRO A 1 80 ? 12.546 -2.834 0.836 1.00 57.34 80 PRO A CA 1
ATOM 640 C C . PRO A 1 80 ? 13.527 -2.590 -0.311 1.00 57.34 80 PRO A C 1
ATOM 642 O O . PRO A 1 80 ? 14.563 -1.933 -0.165 1.00 57.34 80 PRO A O 1
ATOM 645 N N . ALA A 1 81 ? 13.184 -3.155 -1.468 1.00 66.56 81 ALA A N 1
ATOM 646 C CA . ALA A 1 81 ? 14.018 -3.088 -2.659 1.00 66.56 81 ALA A CA 1
ATOM 647 C C . ALA A 1 81 ? 14.129 -1.671 -3.230 1.00 66.56 81 ALA A C 1
ATOM 649 O O . ALA A 1 81 ? 15.166 -1.299 -3.782 1.00 66.56 81 ALA A O 1
ATOM 650 N N . ILE A 1 82 ? 13.047 -0.909 -3.077 1.00 64.94 82 ILE A N 1
ATOM 651 C CA . ILE A 1 82 ? 12.917 0.496 -3.441 1.00 64.94 82 ILE A CA 1
ATOM 652 C C . ILE A 1 82 ? 12.973 1.298 -2.146 1.00 64.94 82 ILE A C 1
ATOM 654 O O . ILE A 1 82 ? 12.221 1.017 -1.214 1.00 64.94 82 ILE A O 1
ATOM 658 N N . ILE A 1 83 ? 13.867 2.278 -2.095 1.00 65.19 83 ILE A N 1
ATOM 659 C CA . ILE A 1 83 ? 14.058 3.143 -0.930 1.00 65.19 83 ILE A CA 1
ATOM 660 C C . ILE A 1 83 ? 13.232 4.419 -1.066 1.00 65.19 83 ILE A C 1
ATOM 662 O O . ILE A 1 83 ? 12.637 4.864 -0.091 1.00 65.19 83 ILE A O 1
ATOM 666 N N . GLU A 1 84 ? 13.159 4.982 -2.272 1.00 70.50 84 GLU A N 1
ATOM 667 C CA . GLU A 1 84 ? 12.483 6.255 -2.516 1.00 70.50 84 GLU A CA 1
ATOM 668 C C . GLU A 1 84 ? 12.039 6.375 -3.979 1.00 70.50 84 GLU A C 1
ATOM 670 O O . GLU A 1 84 ? 12.651 5.774 -4.869 1.00 70.50 84 GLU A O 1
ATOM 675 N N . ILE A 1 85 ? 10.968 7.135 -4.224 1.00 72.88 85 ILE A N 1
ATOM 676 C CA . ILE A 1 85 ? 10.474 7.478 -5.561 1.00 72.88 85 ILE A CA 1
ATOM 677 C C . ILE A 1 85 ? 10.410 9.001 -5.673 1.00 72.88 85 ILE A C 1
ATOM 679 O O . ILE A 1 85 ? 9.740 9.649 -4.873 1.00 72.88 85 ILE A O 1
ATOM 683 N N . PHE A 1 86 ? 11.046 9.546 -6.703 1.00 77.75 86 PHE A N 1
ATOM 684 C CA . PHE A 1 86 ? 11.038 10.968 -7.039 1.00 77.75 86 PHE A CA 1
ATOM 685 C C . PHE A 1 86 ? 10.164 11.171 -8.267 1.00 77.75 86 PHE A C 1
ATOM 687 O O . PHE A 1 86 ? 10.270 10.391 -9.212 1.00 77.75 86 PHE A O 1
ATOM 694 N N . GLN A 1 87 ? 9.308 12.193 -8.257 1.00 68.75 87 GLN A N 1
ATOM 695 C CA . GLN A 1 87 ? 8.531 12.595 -9.439 1.00 68.75 87 GLN A CA 1
ATOM 696 C C . GLN A 1 87 ? 9.291 13.604 -10.313 1.00 68.75 87 GLN A C 1
ATOM 698 O O . GLN A 1 87 ? 8.968 13.763 -11.483 1.00 68.75 87 GLN A O 1
ATOM 703 N N . ASP A 1 88 ? 10.320 14.246 -9.760 1.00 69.88 88 ASP A N 1
ATOM 704 C CA . ASP A 1 88 ? 11.099 15.265 -10.456 1.00 69.88 88 ASP A CA 1
ATOM 705 C C . ASP A 1 88 ? 12.243 14.656 -11.286 1.00 69.88 88 ASP A C 1
ATOM 707 O O . ASP A 1 88 ? 12.760 13.570 -10.992 1.00 69.88 88 ASP A O 1
ATOM 711 N N . GLU A 1 89 ? 12.662 15.374 -12.332 1.00 67.25 89 GLU A N 1
ATOM 712 C CA . GLU A 1 89 ? 13.853 15.019 -13.101 1.00 67.25 89 GLU A CA 1
ATOM 713 C C . GLU A 1 89 ? 15.116 15.208 -12.247 1.00 67.25 89 GLU A C 1
ATOM 715 O O . GLU A 1 89 ? 15.432 16.314 -11.815 1.00 67.25 89 GLU A O 1
ATOM 720 N N . LEU A 1 90 ? 15.872 14.127 -12.029 1.00 66.56 90 LEU A N 1
ATOM 721 C CA . LEU A 1 90 ? 17.184 14.201 -11.384 1.00 66.56 90 LEU A CA 1
ATOM 722 C C . LEU A 1 90 ? 18.177 14.947 -12.280 1.00 66.56 90 LEU A C 1
ATOM 724 O O . LEU A 1 90 ? 18.359 14.597 -13.452 1.00 66.56 90 LEU A O 1
ATOM 728 N N . SER A 1 91 ? 18.902 15.917 -11.719 1.00 70.50 91 SER A N 1
ATOM 729 C CA . SER A 1 91 ? 20.040 16.507 -12.420 1.00 70.50 91 SER A CA 1
ATOM 730 C C . SER A 1 91 ? 21.146 15.464 -12.623 1.00 70.50 91 SER A C 1
ATOM 732 O O . SER A 1 91 ? 21.314 14.535 -11.829 1.00 70.50 91 SER A O 1
ATOM 734 N N . LYS A 1 92 ? 21.976 15.636 -13.664 1.00 68.12 92 LYS A N 1
ATOM 735 C CA . LYS A 1 92 ? 23.116 14.731 -13.931 1.00 68.12 92 LYS A CA 1
ATOM 736 C C . LYS A 1 92 ? 24.026 14.557 -12.711 1.00 68.12 92 LYS A C 1
ATOM 738 O O . LYS A 1 92 ? 24.494 13.457 -12.443 1.00 68.12 92 LYS A O 1
ATOM 743 N N . LYS A 1 93 ? 24.230 15.632 -11.945 1.00 70.56 93 LYS A N 1
ATOM 744 C CA . LYS A 1 93 ? 25.080 15.637 -10.751 1.00 70.56 93 LYS A CA 1
ATOM 745 C C . LYS A 1 93 ? 24.477 14.820 -9.605 1.00 70.56 93 LYS A C 1
ATOM 747 O O . LYS A 1 93 ? 25.207 14.099 -8.933 1.00 70.56 93 LYS A O 1
ATOM 752 N N . GLU A 1 94 ? 23.164 14.907 -9.393 1.00 70.31 94 GLU A N 1
ATOM 753 C CA . GLU A 1 94 ? 22.459 14.094 -8.391 1.00 70.31 94 GLU A CA 1
ATOM 754 C C . GLU A 1 94 ? 22.458 12.620 -8.796 1.00 70.31 94 GLU A C 1
ATOM 756 O O . GLU A 1 94 ? 22.773 11.753 -7.983 1.00 70.31 94 GLU A O 1
ATOM 761 N N . PHE A 1 95 ? 22.203 12.335 -10.075 1.00 69.75 95 PHE A N 1
ATOM 762 C CA . PHE A 1 95 ? 22.270 10.983 -10.624 1.00 69.75 95 PHE A CA 1
ATOM 763 C C . PHE A 1 95 ? 23.650 10.340 -10.394 1.00 69.75 95 PHE A C 1
ATOM 765 O O . PHE A 1 95 ? 23.746 9.232 -9.866 1.00 69.75 95 PHE A O 1
ATOM 772 N N . GLU A 1 96 ? 24.732 11.055 -10.717 1.00 68.12 96 GLU A N 1
ATOM 773 C CA . GLU A 1 96 ? 26.114 10.608 -10.487 1.00 68.12 96 GLU A CA 1
ATOM 774 C C . GLU A 1 96 ? 26.457 10.461 -8.995 1.00 68.12 96 GLU A C 1
ATOM 776 O O . GLU A 1 96 ? 27.201 9.556 -8.602 1.00 68.12 96 GLU A O 1
ATOM 781 N N . GLN A 1 97 ? 25.881 11.300 -8.133 1.00 71.25 97 GLN A N 1
ATOM 782 C CA . GLN A 1 97 ? 26.053 11.185 -6.687 1.00 71.25 97 GLN A CA 1
ATOM 783 C C . GLN A 1 97 ? 25.446 9.885 -6.141 1.00 71.25 97 GLN A C 1
ATOM 785 O O . GLN A 1 97 ? 26.047 9.238 -5.283 1.00 71.25 97 GLN A O 1
ATOM 790 N N . TYR A 1 98 ? 24.289 9.458 -6.647 1.00 68.56 98 TYR A N 1
ATOM 791 C CA . TYR A 1 98 ? 23.711 8.169 -6.261 1.00 68.56 98 TYR A CA 1
ATOM 792 C C . TYR A 1 98 ? 24.520 6.983 -6.790 1.00 68.56 98 TYR A C 1
ATOM 794 O O . TYR A 1 98 ? 24.659 5.998 -6.078 1.00 68.56 98 TYR A O 1
ATOM 802 N N . LEU A 1 99 ? 25.128 7.091 -7.977 1.00 64.00 99 LEU A N 1
ATOM 803 C CA . LEU A 1 99 ? 26.024 6.049 -8.502 1.00 64.00 99 LEU A CA 1
ATOM 804 C C . LEU A 1 99 ? 27.284 5.845 -7.647 1.00 64.00 99 LEU A C 1
ATOM 806 O O . LEU A 1 99 ? 27.854 4.751 -7.646 1.00 64.00 99 LEU A O 1
ATOM 810 N N . THR A 1 100 ? 27.734 6.897 -6.961 1.00 59.47 100 THR A N 1
ATOM 811 C CA . THR A 1 100 ? 28.942 6.886 -6.123 1.00 59.47 100 THR A CA 1
ATOM 812 C C . THR A 1 100 ? 28.652 6.577 -4.655 1.00 59.47 100 THR A C 1
ATOM 814 O O . THR A 1 100 ? 29.532 6.056 -3.971 1.00 59.47 100 THR A O 1
ATOM 817 N N . LYS A 1 101 ? 27.431 6.837 -4.167 1.00 57.12 101 LYS A N 1
ATOM 818 C CA . LYS A 1 101 ? 26.986 6.403 -2.837 1.00 57.12 101 LYS A CA 1
ATOM 819 C C . LYS A 1 101 ? 26.677 4.908 -2.838 1.00 57.12 101 LYS A C 1
ATOM 821 O O . LYS A 1 101 ? 25.931 4.400 -3.669 1.00 57.12 101 LYS A O 1
ATOM 826 N N . ASP A 1 102 ? 27.249 4.211 -1.864 1.00 61.53 102 ASP A N 1
ATOM 827 C CA . ASP A 1 102 ? 27.144 2.767 -1.712 1.00 61.53 102 ASP A CA 1
ATOM 828 C C . ASP A 1 102 ? 25.712 2.234 -1.877 1.00 61.53 102 ASP A C 1
ATOM 830 O O . ASP A 1 102 ? 24.785 2.588 -1.149 1.00 61.53 102 ASP A O 1
ATOM 834 N N . LYS A 1 103 ? 25.591 1.291 -2.817 1.00 68.31 103 LYS A N 1
ATOM 835 C CA . LYS A 1 103 ? 24.492 0.329 -2.980 1.00 68.31 103 LYS A CA 1
ATOM 836 C C . LYS A 1 103 ? 23.161 0.842 -3.524 1.00 68.31 103 LYS A C 1
ATOM 838 O O . LYS A 1 103 ? 22.286 -0.005 -3.681 1.00 68.31 103 LYS A O 1
ATOM 843 N N . LEU A 1 104 ? 22.984 2.117 -3.871 1.00 72.75 104 LEU A N 1
ATOM 844 C CA . LEU A 1 104 ? 21.726 2.604 -4.462 1.00 72.75 104 LEU A CA 1
ATOM 845 C C . LEU A 1 104 ? 21.891 3.002 -5.919 1.00 72.75 104 LEU A C 1
ATOM 847 O O . LEU A 1 104 ? 22.918 3.543 -6.306 1.00 72.75 104 LEU A O 1
ATOM 851 N N . ILE A 1 105 ? 20.874 2.723 -6.732 1.00 75.56 105 ILE A N 1
ATOM 852 C CA . ILE A 1 105 ? 20.839 3.140 -8.128 1.00 75.56 105 ILE A CA 1
ATOM 853 C C . ILE A 1 105 ? 19.474 3.734 -8.495 1.00 75.56 105 ILE A C 1
ATOM 855 O O . ILE A 1 105 ? 18.445 3.133 -8.181 1.00 75.56 105 ILE A O 1
ATOM 859 N N . PRO A 1 106 ? 19.448 4.906 -9.149 1.00 76.94 106 PRO A N 1
ATOM 860 C CA . PRO A 1 106 ? 18.225 5.468 -9.704 1.00 76.94 106 PRO A CA 1
ATOM 861 C C . PRO A 1 106 ? 17.833 4.729 -10.990 1.00 76.94 106 PRO A C 1
ATOM 863 O O . PRO A 1 106 ? 18.638 4.601 -11.912 1.00 76.94 106 PRO A O 1
ATOM 866 N N . ILE A 1 107 ? 16.587 4.261 -11.060 1.00 79.81 107 ILE A N 1
ATOM 867 C CA . ILE A 1 107 ? 15.976 3.658 -12.252 1.00 79.81 107 ILE A CA 1
ATOM 868 C C . ILE A 1 107 ? 14.827 4.542 -12.723 1.00 79.81 107 ILE A C 1
ATOM 870 O O . ILE A 1 107 ? 13.986 4.942 -11.920 1.00 79.81 107 ILE A O 1
ATOM 874 N N . ARG A 1 108 ? 14.770 4.823 -14.028 1.00 78.44 108 ARG A N 1
ATOM 875 C CA . ARG A 1 108 ? 13.708 5.636 -14.634 1.00 78.44 108 ARG A CA 1
ATOM 876 C C . ARG A 1 108 ? 12.360 4.935 -14.529 1.00 78.44 108 ARG A C 1
ATOM 878 O O . ARG A 1 108 ? 12.220 3.776 -14.914 1.00 78.44 108 ARG A O 1
ATOM 885 N N . ILE A 1 109 ? 11.366 5.670 -14.053 1.00 78.81 109 ILE A N 1
ATOM 886 C CA . ILE A 1 109 ? 9.956 5.306 -14.135 1.00 78.81 109 ILE A CA 1
ATOM 887 C C . ILE A 1 109 ? 9.412 5.965 -15.396 1.00 78.81 109 ILE A C 1
ATOM 889 O O . ILE A 1 109 ? 9.490 7.187 -15.523 1.00 78.81 109 ILE A O 1
ATOM 893 N N . LEU A 1 110 ? 8.885 5.182 -16.333 1.00 79.00 110 LEU A N 1
ATOM 894 C CA . LEU A 1 110 ? 8.273 5.752 -17.534 1.00 79.00 110 LEU A CA 1
ATOM 895 C C . LEU A 1 110 ? 6.864 6.278 -17.216 1.00 79.00 110 LEU A C 1
ATOM 897 O O . LEU A 1 110 ? 6.214 5.811 -16.278 1.00 79.00 110 LEU A O 1
ATOM 901 N N . GLU A 1 111 ? 6.410 7.288 -17.963 1.00 71.19 111 GLU A N 1
ATOM 902 C CA . GLU A 1 111 ? 5.036 7.808 -17.849 1.00 71.19 111 GLU A CA 1
ATOM 903 C C . GLU A 1 111 ? 3.986 6.765 -18.209 1.00 71.19 111 GLU A C 1
ATOM 905 O O . GLU A 1 111 ? 2.918 6.726 -17.589 1.00 71.19 111 GLU A O 1
ATOM 910 N N . ASP A 1 112 ? 4.313 5.898 -19.159 1.00 70.06 112 ASP A N 1
ATOM 911 C CA . ASP A 1 112 ? 3.407 4.869 -19.629 1.00 70.06 112 ASP A CA 1
ATOM 912 C C . ASP A 1 112 ? 3.197 3.771 -18.583 1.00 70.06 112 ASP A C 1
ATOM 914 O O . ASP A 1 112 ? 4.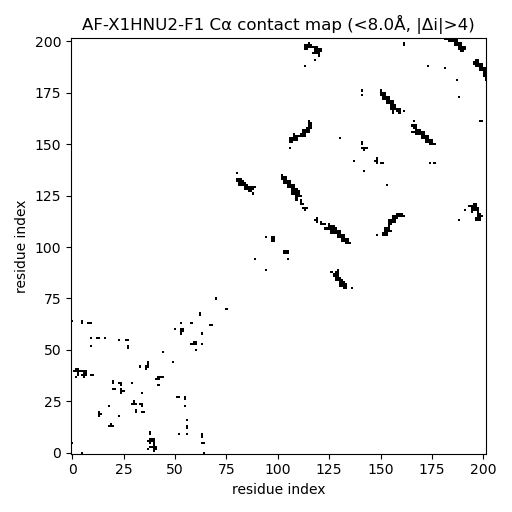108 3.358 -17.859 1.00 70.06 112 ASP A O 1
ATOM 918 N N . SER A 1 113 ? 1.965 3.271 -18.511 1.00 63.31 113 SER A N 1
ATOM 919 C CA . SER A 1 113 ? 1.610 2.136 -17.667 1.00 63.31 113 SER A CA 1
ATOM 920 C C . SER A 1 113 ? 1.610 0.833 -18.457 1.00 63.31 113 SER A C 1
ATOM 922 O O . SER A 1 113 ? 1.159 0.762 -19.602 1.00 63.31 113 SER A O 1
ATOM 924 N N . ALA A 1 114 ? 2.096 -0.234 -17.822 1.00 59.44 114 ALA A N 1
ATOM 925 C CA . ALA A 1 114 ? 1.970 -1.577 -18.362 1.00 59.44 114 ALA A CA 1
ATOM 926 C C . ALA A 1 114 ? 0.540 -2.066 -18.110 1.00 59.44 114 ALA A C 1
ATOM 928 O O . ALA A 1 114 ? 0.108 -2.199 -16.959 1.00 59.44 114 ALA A O 1
ATOM 929 N N . SER A 1 115 ? -0.198 -2.337 -19.187 1.00 59.31 115 SER A N 1
ATOM 930 C CA . SER A 1 115 ? -1.555 -2.863 -19.074 1.00 59.31 115 SER A CA 1
ATOM 931 C C . SER A 1 115 ? -1.487 -4.315 -18.626 1.00 59.31 115 SER A C 1
ATOM 933 O O . SER A 1 115 ? -0.866 -5.167 -19.255 1.00 59.31 115 SER A O 1
ATOM 935 N N . LEU A 1 116 ? -2.175 -4.642 -17.545 1.00 53.22 116 LEU A N 1
ATOM 936 C CA . LEU A 1 116 ? -2.371 -6.029 -17.155 1.00 53.22 116 LEU A CA 1
ATOM 937 C C . LEU A 1 116 ? -3.398 -6.720 -18.082 1.00 53.22 116 LEU A C 1
ATOM 939 O O . LEU A 1 116 ? -3.554 -7.926 -17.989 1.00 53.22 116 LEU A O 1
ATOM 943 N N . GLY A 1 117 ? -4.070 -6.013 -19.004 1.00 51.41 117 GLY A N 1
ATOM 944 C CA . GLY A 1 117 ? -5.131 -6.542 -19.881 1.00 51.41 117 GLY A CA 1
ATOM 945 C C . GLY A 1 117 ? -4.897 -6.315 -21.382 1.00 51.41 117 GLY A C 1
ATOM 946 O O . GLY A 1 117 ? -3.793 -6.520 -21.888 1.00 51.41 117 GLY A O 1
ATOM 947 N N . THR A 1 118 ? -5.952 -5.927 -22.116 1.00 40.94 118 THR A N 1
ATOM 948 C CA . THR A 1 118 ? -5.845 -5.488 -23.520 1.00 40.94 118 THR A CA 1
ATOM 949 C C . THR A 1 118 ? -4.929 -4.274 -23.565 1.00 40.94 118 THR A C 1
ATOM 951 O O . THR A 1 118 ? -5.160 -3.304 -22.839 1.00 40.94 118 THR A O 1
ATOM 954 N N . GLY A 1 119 ? -3.829 -4.390 -24.299 1.00 40.72 119 GLY A N 1
ATOM 955 C CA . GLY A 1 119 ? -2.679 -3.541 -24.044 1.00 40.72 119 GLY A CA 1
ATOM 956 C C . GLY A 1 119 ? -2.883 -2.050 -24.376 1.00 40.72 119 GLY A C 1
ATOM 957 O O . GLY A 1 119 ? -3.876 -1.650 -24.989 1.00 40.72 119 GLY A O 1
ATOM 958 N N . ARG A 1 120 ? -1.889 -1.243 -23.984 1.00 46.06 120 ARG A N 1
ATOM 959 C CA . ARG A 1 120 ? -1.720 0.163 -24.376 1.00 46.06 120 ARG A CA 1
ATOM 960 C C . ARG A 1 120 ? -0.374 0.383 -25.053 1.00 46.06 120 ARG A C 1
ATOM 962 O O . ARG A 1 120 ? 0.620 -0.155 -24.578 1.00 46.06 120 ARG A O 1
ATOM 969 N N . ILE A 1 121 ? -0.358 1.213 -26.097 1.00 44.56 121 ILE A N 1
ATOM 970 C CA . ILE A 1 121 ? 0.849 1.701 -26.788 1.00 44.56 121 ILE A CA 1
ATOM 971 C C . ILE A 1 121 ? 1.766 2.400 -25.775 1.00 44.56 121 ILE A C 1
ATOM 973 O O . ILE A 1 121 ? 1.296 3.244 -25.017 1.00 44.56 121 ILE A O 1
ATOM 977 N N . VAL A 1 122 ? 3.047 2.027 -25.770 1.00 52.25 122 VAL A N 1
ATOM 978 C CA . VAL A 1 122 ? 4.088 2.609 -24.912 1.00 52.25 122 VAL A CA 1
ATOM 979 C C . VAL A 1 122 ? 5.004 3.452 -25.793 1.00 52.25 122 VAL A C 1
ATOM 981 O O . VAL A 1 122 ? 5.666 2.929 -26.683 1.00 52.25 122 VAL A O 1
ATOM 984 N N . SER A 1 123 ? 5.037 4.760 -25.560 1.00 50.69 123 SER A N 1
ATOM 985 C CA . SER A 1 123 ? 6.059 5.646 -26.107 1.00 50.69 123 SER A CA 1
ATOM 986 C C . SER A 1 123 ? 7.229 5.693 -25.124 1.00 50.69 123 SER A C 1
ATOM 988 O O . SER A 1 123 ? 7.172 6.355 -24.092 1.00 50.69 123 SER A O 1
ATOM 990 N N . GLN A 1 124 ? 8.321 4.994 -25.435 1.00 55.88 124 GLN A N 1
ATOM 991 C CA . GLN A 1 124 ? 9.495 4.826 -24.560 1.00 55.88 124 GLN A CA 1
ATOM 992 C C . GLN A 1 124 ? 10.240 6.131 -24.168 1.00 55.88 124 GLN A C 1
ATOM 994 O O . GLN A 1 124 ? 11.334 6.074 -23.611 1.00 55.88 124 GLN A O 1
ATOM 999 N N . GLU A 1 125 ? 9.695 7.318 -24.438 1.00 58.78 125 GLU A N 1
ATOM 1000 C CA . GLU A 1 125 ? 10.448 8.574 -24.418 1.00 58.78 125 GLU A CA 1
ATOM 1001 C C . GLU A 1 125 ? 10.238 9.432 -23.160 1.00 58.78 125 GLU A C 1
ATOM 1003 O O . GLU A 1 125 ? 11.134 10.206 -22.813 1.00 58.78 125 GLU A O 1
ATOM 1008 N N . LYS A 1 126 ? 9.128 9.285 -22.417 1.00 67.12 126 LYS A N 1
ATOM 1009 C CA . LYS A 1 126 ? 8.831 10.173 -21.273 1.00 67.12 126 LYS A CA 1
ATOM 1010 C C . LYS A 1 126 ? 9.083 9.535 -19.910 1.00 67.12 126 LYS A C 1
ATOM 1012 O O . LYS A 1 126 ? 8.545 8.480 -19.575 1.00 67.12 126 LYS A O 1
ATOM 1017 N N . THR A 1 127 ? 9.897 10.214 -19.104 1.00 71.38 127 THR A N 1
ATOM 1018 C CA . THR A 1 127 ? 10.201 9.832 -17.718 1.00 71.38 127 THR A CA 1
ATOM 1019 C C . THR A 1 127 ? 9.235 10.527 -16.779 1.00 71.38 127 THR A C 1
ATOM 1021 O O . THR A 1 127 ? 9.188 11.749 -16.744 1.00 71.38 127 THR A O 1
ATOM 1024 N N . LYS A 1 128 ? 8.514 9.747 -15.978 1.00 77.62 128 LYS A N 1
ATOM 1025 C CA . LYS A 1 128 ? 7.644 10.240 -14.906 1.00 77.62 128 LYS A CA 1
ATOM 1026 C C . LYS A 1 128 ? 8.400 10.549 -13.619 1.00 77.62 128 LYS A C 1
ATOM 1028 O O . LYS A 1 128 ? 7.865 11.198 -12.729 1.00 77.62 128 LYS A O 1
ATOM 1033 N N . GLY A 1 129 ? 9.584 9.965 -13.468 1.00 81.12 129 GLY A N 1
ATOM 1034 C CA . GLY A 1 129 ? 10.359 10.049 -12.244 1.00 81.12 129 GLY A CA 1
ATOM 1035 C C . GLY A 1 129 ? 11.421 8.966 -12.139 1.00 81.12 129 GLY A C 1
ATOM 1036 O O . GLY A 1 129 ? 11.750 8.289 -13.116 1.00 81.12 129 GLY A O 1
ATOM 1037 N N . TYR A 1 130 ? 11.938 8.772 -10.930 1.00 80.25 130 TYR A N 1
ATOM 1038 C CA . TYR A 1 130 ? 12.998 7.812 -10.641 1.00 80.25 130 TYR A CA 1
ATOM 1039 C C . TYR A 1 130 ? 12.689 7.012 -9.378 1.00 80.25 130 TYR A C 1
ATOM 1041 O O . TYR A 1 130 ? 12.238 7.566 -8.381 1.00 80.25 130 TYR A O 1
ATOM 1049 N N . ALA A 1 131 ? 12.975 5.712 -9.402 1.00 82.00 131 ALA A N 1
ATOM 1050 C CA . ALA A 1 131 ? 12.983 4.853 -8.225 1.00 82.00 131 ALA A CA 1
ATOM 1051 C C . ALA A 1 131 ? 14.430 4.600 -7.785 1.00 82.00 131 ALA A C 1
ATOM 1053 O O . ALA A 1 131 ? 15.225 4.071 -8.563 1.00 82.00 131 ALA A O 1
ATOM 1054 N N . LEU A 1 132 ? 14.777 4.939 -6.542 1.00 80.06 132 LEU A N 1
ATOM 1055 C CA . LEU A 1 132 ? 16.055 4.553 -5.945 1.00 80.06 132 LEU A CA 1
ATOM 1056 C C . LEU A 1 132 ? 15.971 3.119 -5.441 1.00 80.06 132 LEU A C 1
ATOM 1058 O O . LEU A 1 132 ? 15.214 2.812 -4.520 1.00 80.06 132 LEU A O 1
ATOM 1062 N N . MET A 1 133 ? 16.777 2.244 -6.033 1.00 77.25 133 MET A N 1
ATOM 1063 C CA . MET A 1 133 ? 16.777 0.817 -5.741 1.00 77.25 133 MET A CA 1
ATOM 1064 C C . MET A 1 133 ? 18.115 0.323 -5.226 1.00 77.25 133 MET A C 1
ATOM 1066 O O . MET A 1 133 ? 19.173 0.805 -5.628 1.00 77.25 133 MET A O 1
ATOM 1070 N N . ARG A 1 134 ? 18.077 -0.709 -4.382 1.00 73.50 134 ARG A N 1
ATOM 1071 C CA . ARG A 1 134 ? 19.297 -1.391 -3.948 1.00 73.50 134 ARG A CA 1
ATOM 1072 C C . ARG A 1 134 ? 19.919 -2.155 -5.111 1.00 73.50 134 ARG A C 1
ATOM 1074 O O . ARG A 1 134 ? 19.305 -3.049 -5.690 1.00 73.50 134 ARG A O 1
ATOM 1081 N N . ARG A 1 135 ? 21.183 -1.852 -5.396 1.00 70.56 135 ARG A N 1
ATOM 1082 C CA . ARG A 1 135 ? 21.998 -2.474 -6.446 1.00 70.56 135 ARG A CA 1
ATOM 1083 C C . ARG A 1 135 ? 22.082 -3.994 -6.312 1.00 70.56 135 ARG A C 1
ATOM 1085 O O . ARG A 1 135 ? 22.232 -4.677 -7.311 1.00 70.56 135 ARG A O 1
ATOM 1092 N N . GLU A 1 136 ? 21.974 -4.521 -5.096 1.00 70.19 136 GLU A N 1
ATOM 1093 C CA . GLU A 1 136 ? 22.040 -5.960 -4.800 1.00 70.19 136 GLU A CA 1
ATOM 1094 C C . GLU A 1 136 ? 20.875 -6.764 -5.404 1.00 70.19 136 GLU A C 1
ATOM 1096 O O . GLU A 1 136 ? 20.999 -7.968 -5.604 1.00 70.19 136 GLU A O 1
ATOM 1101 N N . ILE A 1 137 ? 19.756 -6.098 -5.700 1.00 67.19 137 ILE A N 1
ATOM 1102 C CA . ILE A 1 137 ? 18.515 -6.718 -6.193 1.00 67.19 137 ILE A CA 1
ATOM 1103 C C . ILE A 1 137 ? 18.465 -6.708 -7.723 1.00 67.19 137 ILE A C 1
ATOM 1105 O O . ILE A 1 137 ? 17.683 -7.425 -8.343 1.00 67.19 137 ILE A O 1
ATOM 1109 N N . ILE A 1 138 ? 19.322 -5.902 -8.339 1.00 68.31 138 ILE A N 1
ATOM 1110 C CA . ILE A 1 138 ? 19.410 -5.751 -9.780 1.00 68.31 138 ILE A CA 1
ATOM 1111 C C . ILE A 1 138 ? 20.503 -6.685 -10.276 1.00 68.31 138 ILE A C 1
ATOM 1113 O O . ILE A 1 138 ? 21.600 -6.716 -9.717 1.00 68.31 138 ILE A O 1
ATOM 1117 N N . ASP A 1 139 ? 20.185 -7.475 -11.303 1.00 61.47 139 ASP A N 1
ATOM 1118 C CA . ASP A 1 139 ? 21.114 -8.459 -11.853 1.00 61.47 139 ASP A CA 1
ATOM 1119 C C . ASP A 1 139 ? 22.460 -7.788 -12.171 1.00 61.47 139 ASP A C 1
ATOM 1121 O O . ASP A 1 139 ? 22.539 -6.812 -12.926 1.00 61.47 139 ASP A O 1
ATOM 1125 N N . LYS A 1 140 ? 23.530 -8.328 -11.577 1.00 56.28 140 LYS A N 1
ATOM 1126 C CA . LYS A 1 140 ? 24.903 -7.842 -11.750 1.00 56.28 140 LYS A CA 1
ATOM 1127 C C . LYS A 1 140 ? 25.326 -7.840 -13.220 1.00 56.28 140 LYS A C 1
ATOM 1129 O O . LYS A 1 140 ? 26.171 -7.030 -13.584 1.00 56.28 140 LYS A O 1
ATOM 1134 N N . ASN A 1 141 ? 24.742 -8.715 -14.042 1.00 53.41 141 ASN A N 1
ATOM 1135 C CA . ASN A 1 141 ? 25.030 -8.821 -15.471 1.00 53.41 141 ASN A CA 1
ATOM 1136 C C . ASN A 1 141 ? 24.274 -7.787 -16.312 1.00 53.41 141 ASN A C 1
ATOM 1138 O O . ASN A 1 141 ? 24.745 -7.413 -17.381 1.00 53.41 141 ASN A O 1
ATOM 1142 N N . ALA A 1 142 ? 23.124 -7.309 -15.830 1.00 53.34 142 ALA A N 1
ATOM 1143 C CA . ALA A 1 142 ? 22.313 -6.317 -16.528 1.00 53.34 142 ALA A CA 1
ATOM 1144 C C . ALA A 1 142 ? 22.840 -4.887 -16.323 1.00 53.34 142 ALA A C 1
ATOM 1146 O O . ALA A 1 142 ? 22.526 -3.991 -17.100 1.00 53.34 142 ALA A O 1
ATOM 1147 N N . TRP A 1 143 ? 23.639 -4.646 -15.276 1.00 54.06 143 TRP A N 1
ATOM 1148 C CA . TRP A 1 143 ? 24.108 -3.312 -14.908 1.00 54.06 143 TRP A CA 1
ATOM 1149 C C . TRP A 1 143 ? 25.593 -3.096 -15.228 1.00 54.06 143 TRP A C 1
ATOM 1151 O O . TRP A 1 143 ? 26.465 -3.792 -14.712 1.00 54.06 143 TRP A O 1
ATOM 1161 N N . THR A 1 144 ? 25.906 -2.061 -16.015 1.00 53.00 144 THR A N 1
ATOM 1162 C CA . THR A 1 144 ? 27.292 -1.648 -16.304 1.00 53.00 144 THR A CA 1
ATOM 1163 C C . THR A 1 144 ? 27.532 -0.182 -15.919 1.00 53.00 144 THR A C 1
ATOM 1165 O O . THR A 1 144 ? 26.770 0.708 -16.296 1.00 53.00 144 THR A O 1
ATOM 1168 N N . GLN A 1 145 ? 28.631 0.087 -15.193 1.00 49.78 145 GLN A N 1
ATOM 1169 C CA . GLN A 1 145 ? 29.004 1.429 -14.689 1.00 49.78 145 GLN A CA 1
ATOM 1170 C C . GLN A 1 145 ? 29.164 2.489 -15.785 1.00 49.78 145 GLN A C 1
ATOM 1172 O O . GLN A 1 145 ? 29.065 3.677 -15.507 1.00 49.78 145 GLN A O 1
ATOM 1177 N N . LYS A 1 146 ? 29.421 2.071 -17.029 1.00 45.12 146 LYS A N 1
ATOM 1178 C CA . LYS A 1 146 ? 29.760 2.969 -18.139 1.00 45.12 146 LYS A CA 1
ATOM 1179 C C . LYS A 1 146 ? 28.561 3.621 -18.834 1.00 45.12 146 LYS A C 1
ATOM 1181 O O . LYS A 1 146 ? 28.793 4.499 -19.658 1.00 45.12 146 LYS A O 1
ATOM 1186 N N . ARG A 1 147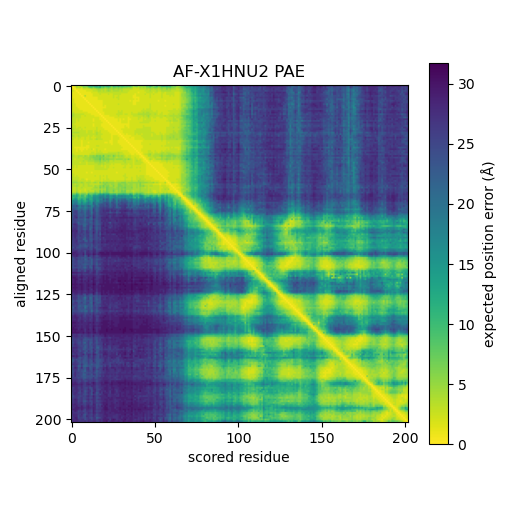 ? 27.317 3.190 -18.579 1.00 46.44 147 ARG A N 1
ATOM 1187 C CA . ARG A 1 147 ? 26.158 3.645 -19.374 1.00 46.44 147 ARG A CA 1
ATOM 1188 C C . ARG A 1 147 ? 24.902 4.046 -18.609 1.00 46.44 147 ARG A C 1
ATOM 1190 O O . ARG A 1 147 ? 23.966 4.444 -19.277 1.00 46.44 147 ARG A O 1
ATOM 1197 N N . GLY A 1 148 ? 24.861 3.976 -17.273 1.00 53.12 148 GLY A N 1
ATOM 1198 C CA . GLY A 1 148 ? 23.659 4.378 -16.521 1.00 53.12 148 GLY A CA 1
ATOM 1199 C C . GLY A 1 148 ? 22.411 3.659 -17.049 1.00 53.12 148 GLY A C 1
ATOM 1200 O O . GLY A 1 148 ? 21.624 4.229 -17.780 1.00 53.12 148 GLY A O 1
ATOM 1201 N N . ASN A 1 149 ? 22.313 2.370 -16.743 1.00 60.72 149 ASN A N 1
ATOM 1202 C CA . ASN A 1 149 ? 21.446 1.362 -17.356 1.00 60.72 149 ASN A CA 1
ATOM 1203 C C . ASN A 1 149 ? 20.088 1.809 -17.965 1.00 60.72 149 ASN A C 1
ATOM 1205 O O . ASN A 1 149 ? 19.040 1.597 -17.362 1.00 60.72 149 ASN A O 1
ATOM 1209 N N . GLU A 1 150 ? 20.100 2.289 -19.214 1.00 61.84 150 GLU A N 1
ATOM 1210 C CA . GLU A 1 150 ? 18.899 2.555 -20.035 1.00 61.84 150 GLU A CA 1
ATOM 1211 C C . GLU A 1 150 ? 18.032 1.305 -20.283 1.00 61.84 150 GLU A C 1
ATOM 1213 O O . GLU A 1 150 ? 16.904 1.412 -20.753 1.00 61.84 150 GLU A O 1
ATOM 1218 N N . LYS A 1 151 ? 18.548 0.109 -19.978 1.00 69.38 151 LYS A N 1
ATOM 1219 C CA . LYS A 1 151 ? 17.893 -1.172 -20.265 1.00 69.38 151 LYS A CA 1
ATOM 1220 C C . LYS A 1 151 ? 17.068 -1.700 -19.100 1.00 69.38 151 LYS A C 1
ATOM 1222 O O . LYS A 1 151 ? 16.321 -2.655 -19.284 1.00 69.38 151 LYS A O 1
ATOM 1227 N N . ILE A 1 152 ? 17.195 -1.113 -17.910 1.00 76.12 15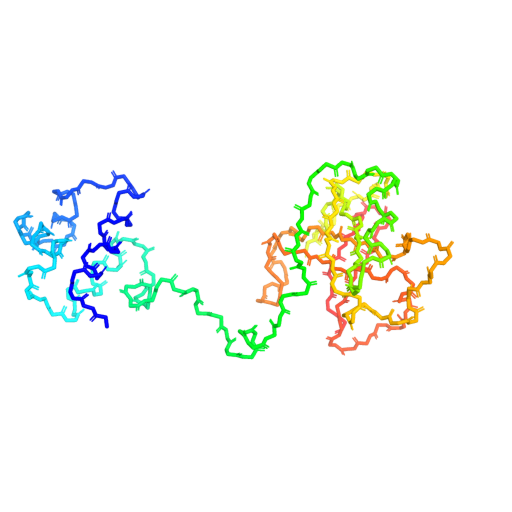2 ILE A N 1
ATOM 1228 C CA . ILE A 1 152 ? 16.293 -1.407 -16.796 1.00 76.12 152 ILE A CA 1
ATOM 1229 C C . ILE A 1 152 ? 15.367 -0.220 -16.610 1.00 76.12 152 ILE A C 1
ATOM 1231 O O . ILE A 1 152 ? 15.820 0.903 -16.395 1.00 76.12 152 ILE A O 1
ATOM 1235 N N . ILE A 1 153 ? 14.071 -0.493 -16.664 1.00 78.56 153 ILE A N 1
ATOM 1236 C CA . ILE A 1 153 ? 13.021 0.512 -16.528 1.00 78.56 153 ILE A CA 1
ATOM 1237 C C . ILE A 1 153 ? 12.008 0.086 -15.473 1.00 78.56 153 ILE A C 1
ATOM 1239 O O . ILE A 1 153 ? 11.838 -1.102 -15.186 1.00 78.56 153 ILE A O 1
ATOM 1243 N N . CYS A 1 154 ? 11.311 1.072 -14.922 1.00 81.25 154 CYS A N 1
ATOM 1244 C CA . CYS A 1 154 ? 10.178 0.867 -14.040 1.00 81.25 154 CYS A CA 1
ATOM 1245 C C . CYS A 1 154 ? 8.875 1.259 -14.749 1.00 81.25 154 CYS A C 1
ATOM 1247 O O . CYS A 1 154 ? 8.771 2.361 -15.289 1.00 81.25 154 CYS A O 1
ATOM 1249 N N . LEU A 1 155 ? 7.867 0.386 -14.699 1.00 79.75 155 LEU A N 1
ATOM 1250 C CA . LEU A 1 155 ? 6.513 0.654 -15.198 1.00 79.75 155 LEU A CA 1
ATOM 1251 C C . LEU A 1 155 ? 5.486 0.505 -14.080 1.00 79.75 155 LEU A C 1
ATOM 1253 O O . LEU A 1 155 ? 5.583 -0.396 -13.247 1.00 79.75 155 LEU A O 1
ATOM 1257 N N . LEU A 1 156 ? 4.467 1.361 -14.078 1.00 78.19 156 LEU A N 1
ATOM 1258 C CA . LEU A 1 156 ? 3.310 1.181 -13.204 1.00 78.19 156 LEU A CA 1
ATOM 1259 C C . LEU A 1 156 ? 2.371 0.140 -13.813 1.00 78.19 156 LEU A C 1
ATOM 1261 O O . LEU A 1 156 ? 1.947 0.270 -14.960 1.00 78.19 156 LEU A O 1
ATOM 1265 N N . ALA A 1 157 ? 2.040 -0.890 -13.041 1.00 78.06 157 ALA A N 1
ATOM 1266 C CA . ALA A 1 157 ? 1.061 -1.889 -13.439 1.00 78.06 157 ALA A CA 1
ATOM 1267 C C . ALA A 1 157 ? -0.361 -1.334 -13.290 1.00 78.06 157 ALA A C 1
ATOM 1269 O O . ALA A 1 157 ? -0.751 -0.915 -12.198 1.00 78.06 157 ALA A O 1
ATOM 1270 N N . GLU A 1 158 ? -1.167 -1.402 -14.347 1.00 74.12 158 GLU A N 1
ATOM 1271 C CA . GLU A 1 158 ? -2.583 -1.017 -14.313 1.00 74.12 158 GLU A CA 1
ATOM 1272 C C . GLU A 1 158 ? -3.496 -2.178 -14.715 1.00 74.12 158 GLU A C 1
ATOM 1274 O O . GLU A 1 158 ? -3.281 -2.829 -15.735 1.00 74.12 158 GLU A O 1
ATOM 1279 N N . GLY A 1 159 ? -4.546 -2.424 -13.927 1.00 71.88 159 GLY A N 1
ATOM 1280 C CA . GLY A 1 159 ? -5.554 -3.459 -14.193 1.00 71.88 159 GLY A CA 1
ATOM 1281 C C . GLY A 1 159 ? -5.511 -4.624 -13.202 1.00 71.88 159 GLY A C 1
ATOM 1282 O O . GLY A 1 159 ? -4.920 -4.531 -12.125 1.00 71.88 159 GLY A O 1
ATOM 1283 N N . ASP A 1 160 ? -6.184 -5.727 -13.526 1.00 65.75 160 ASP A N 1
ATOM 1284 C CA . ASP A 1 160 ? -6.411 -6.817 -12.572 1.00 65.75 160 ASP A CA 1
ATOM 1285 C C . ASP A 1 160 ? -6.267 -8.244 -13.118 1.00 65.75 160 ASP A C 1
ATOM 1287 O O . ASP A 1 160 ? -6.395 -9.196 -12.348 1.00 65.75 160 ASP A O 1
ATOM 1291 N N . SER A 1 161 ? -5.894 -8.419 -14.387 1.00 60.16 161 SER A N 1
ATOM 1292 C CA . SER A 1 161 ? -5.735 -9.744 -15.015 1.00 60.16 161 SER A CA 1
ATOM 1293 C C . SER A 1 161 ? -4.645 -10.635 -14.395 1.00 60.16 161 SER A C 1
ATOM 1295 O O . SER A 1 161 ? -4.583 -11.816 -14.720 1.00 60.16 161 SER A O 1
ATOM 1297 N N . MET A 1 162 ? -3.763 -10.080 -13.557 1.00 66.56 162 MET A N 1
ATOM 1298 C CA . MET A 1 162 ? -2.692 -10.803 -12.856 1.00 66.56 162 MET A CA 1
ATOM 1299 C C . MET A 1 162 ? -2.989 -10.972 -11.355 1.00 66.56 162 MET A C 1
ATOM 1301 O O . MET A 1 162 ? -2.089 -11.324 -10.593 1.00 66.56 162 MET A O 1
ATOM 1305 N N . LYS A 1 163 ? -4.228 -10.728 -10.891 1.00 56.50 163 LYS A N 1
ATOM 1306 C CA . LYS A 1 163 ? -4.629 -11.043 -9.508 1.00 56.50 163 LYS A CA 1
ATOM 1307 C C . LYS A 1 163 ? -4.574 -12.567 -9.274 1.00 56.50 163 LYS A C 1
ATOM 1309 O O . LYS A 1 163 ? -5.035 -13.317 -10.128 1.00 56.50 163 LYS A O 1
ATOM 1314 N N . PRO A 1 164 ? -4.073 -13.044 -8.116 1.00 58.44 164 PRO A N 1
ATOM 1315 C CA . PRO A 1 164 ? -3.588 -12.275 -6.964 1.00 58.44 164 PRO A CA 1
ATOM 1316 C C . PRO A 1 164 ? -2.101 -11.870 -7.042 1.00 58.44 164 PRO A C 1
ATOM 1318 O O . PRO A 1 164 ? -1.632 -11.152 -6.163 1.00 58.44 164 PRO A O 1
ATOM 1321 N N . THR A 1 165 ? -1.364 -12.332 -8.056 1.00 71.62 165 THR A N 1
ATOM 1322 C CA . THR A 1 165 ? 0.101 -12.234 -8.180 1.00 71.62 165 THR A CA 1
ATOM 1323 C C . THR A 1 165 ? 0.626 -10.800 -8.299 1.00 71.62 165 THR A C 1
ATOM 1325 O O . THR A 1 165 ? 1.595 -10.463 -7.625 1.00 71.62 165 THR A O 1
ATOM 1328 N N . ILE A 1 166 ? -0.002 -9.944 -9.111 1.00 71.31 166 ILE A N 1
ATOM 1329 C CA . ILE A 1 166 ? 0.351 -8.520 -9.248 1.00 71.31 166 ILE A CA 1
ATOM 1330 C C . ILE A 1 166 ? -0.904 -7.677 -9.023 1.00 71.31 166 ILE A C 1
ATOM 1332 O O . ILE A 1 166 ? -1.948 -7.919 -9.630 1.00 71.31 166 ILE A O 1
ATOM 1336 N N . LYS A 1 167 ? -0.803 -6.671 -8.147 1.00 72.88 167 LYS A N 1
ATOM 1337 C CA . LYS A 1 167 ? -1.887 -5.720 -7.861 1.00 72.88 167 LYS A CA 1
ATOM 1338 C C . LYS A 1 167 ? -1.742 -4.470 -8.734 1.00 72.88 167 LYS A C 1
ATOM 1340 O O . LYS A 1 167 ? -0.622 -4.017 -8.963 1.00 72.88 167 LYS A O 1
ATOM 1345 N N . SER A 1 168 ? -2.856 -3.873 -9.156 1.00 71.06 168 SER A N 1
ATOM 1346 C CA . SER A 1 168 ? -2.849 -2.538 -9.774 1.00 71.06 168 SER A CA 1
ATOM 1347 C C . SER A 1 168 ? -2.119 -1.524 -8.882 1.00 71.06 168 SER A C 1
ATOM 1349 O O . SER A 1 168 ? -2.292 -1.542 -7.663 1.00 71.06 168 SER A O 1
ATOM 1351 N N . GLY A 1 169 ? -1.315 -0.651 -9.487 1.00 73.44 169 GLY A N 1
ATOM 1352 C CA . GLY A 1 169 ? -0.450 0.313 -8.803 1.00 73.44 169 GLY A CA 1
ATOM 1353 C C . GLY A 1 169 ? 0.914 -0.244 -8.374 1.00 73.44 169 GLY A C 1
ATOM 1354 O O . GLY A 1 169 ? 1.717 0.503 -7.822 1.00 73.44 169 GLY A O 1
ATOM 1355 N N . SER A 1 170 ? 1.203 -1.528 -8.620 1.00 76.50 170 SER A N 1
ATOM 1356 C CA . SER A 1 170 ? 2.532 -2.100 -8.348 1.00 76.50 170 SER A CA 1
ATOM 1357 C C . SER A 1 170 ? 3.573 -1.533 -9.316 1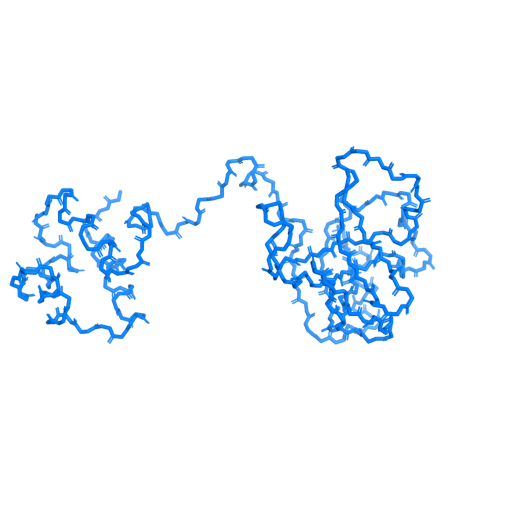.00 76.50 170 SER A C 1
ATOM 1359 O O . SER A 1 170 ? 3.292 -1.399 -10.507 1.00 76.50 170 SER A O 1
ATOM 1361 N N . LEU A 1 171 ? 4.782 -1.248 -8.826 1.00 77.38 171 LEU A N 1
ATOM 1362 C CA . LEU A 1 171 ? 5.911 -0.867 -9.676 1.00 77.38 171 LEU A CA 1
ATOM 1363 C C . LEU A 1 171 ? 6.621 -2.127 -10.181 1.00 77.38 171 LEU A C 1
ATOM 1365 O O . LEU A 1 171 ? 7.074 -2.952 -9.386 1.00 77.38 171 LEU A O 1
ATOM 1369 N N . LEU A 1 172 ? 6.701 -2.278 -11.497 1.00 79.81 172 LEU A N 1
ATOM 1370 C CA . LEU A 1 172 ? 7.362 -3.392 -12.165 1.00 79.81 172 LEU A CA 1
ATOM 1371 C C . LEU A 1 172 ? 8.746 -2.960 -12.616 1.00 79.81 172 LEU A C 1
ATOM 1373 O O . LEU A 1 172 ? 8.863 -1.992 -13.358 1.00 79.81 172 LEU A O 1
ATOM 1377 N N . VAL A 1 173 ? 9.768 -3.702 -12.204 1.00 78.56 173 VAL A N 1
ATOM 1378 C CA . VAL A 1 173 ? 11.141 -3.526 -12.685 1.00 78.56 173 VAL A CA 1
ATOM 1379 C C . VAL A 1 173 ? 11.352 -4.490 -13.841 1.00 78.56 173 VAL A C 1
ATOM 1381 O O . VAL A 1 173 ? 11.213 -5.701 -13.667 1.00 78.56 173 VAL A O 1
ATOM 1384 N N . ILE A 1 174 ? 11.663 -3.959 -15.017 1.00 77.31 174 ILE A N 1
ATOM 1385 C CA . ILE A 1 174 ? 11.798 -4.732 -16.251 1.00 77.31 174 ILE A CA 1
ATOM 1386 C C . ILE A 1 174 ? 13.224 -4.584 -16.757 1.00 77.31 174 ILE A C 1
ATOM 1388 O O . ILE A 1 174 ? 13.710 -3.468 -16.924 1.00 77.31 174 ILE A O 1
ATOM 1392 N N . ASN A 1 175 ? 13.874 -5.716 -17.017 1.00 76.06 175 ASN A N 1
ATOM 1393 C CA . ASN A 1 175 ? 15.138 -5.767 -17.737 1.00 76.06 175 ASN A CA 1
ATOM 1394 C C . ASN A 1 175 ? 14.863 -6.040 -19.221 1.00 76.06 175 ASN A C 1
ATOM 1396 O O . ASN A 1 175 ? 14.486 -7.152 -19.583 1.00 76.06 175 ASN A O 1
ATOM 1400 N N . LEU A 1 176 ? 15.073 -5.036 -20.069 1.00 72.62 176 LEU A N 1
ATOM 1401 C CA . LEU A 1 176 ? 14.833 -5.098 -21.511 1.00 72.62 176 LEU A CA 1
ATOM 1402 C C . LEU A 1 176 ? 15.809 -6.029 -22.253 1.00 72.62 176 LEU A C 1
ATOM 1404 O O . LEU A 1 176 ? 15.558 -6.373 -23.403 1.00 72.62 176 LEU A O 1
ATOM 1408 N N . GLU A 1 177 ? 16.904 -6.464 -21.620 1.00 68.19 177 GLU A N 1
ATOM 1409 C CA . GLU A 1 177 ? 17.834 -7.437 -22.214 1.00 68.19 177 GLU A CA 1
ATOM 1410 C C . GLU A 1 177 ? 17.487 -8.894 -21.916 1.00 68.19 177 GLU A C 1
ATOM 1412 O O . GLU A 1 177 ? 18.096 -9.793 -22.499 1.00 68.19 177 GLU A O 1
ATOM 1417 N N . ASP A 1 178 ? 16.530 -9.164 -21.024 1.00 67.94 178 ASP A N 1
ATOM 1418 C CA . ASP A 1 178 ? 16.142 -10.537 -20.684 1.00 67.94 178 ASP A CA 1
ATOM 1419 C C . ASP A 1 178 ? 15.185 -11.125 -21.737 1.00 67.94 178 ASP A C 1
ATOM 1421 O O . ASP A 1 178 ? 14.071 -11.550 -21.442 1.00 67.94 178 ASP A O 1
ATOM 1425 N N . ILE A 1 179 ? 15.638 -11.151 -22.995 1.00 63.31 179 ILE A N 1
ATOM 1426 C CA . ILE A 1 179 ? 14.925 -11.693 -24.165 1.00 63.31 179 ILE A CA 1
ATOM 1427 C C . ILE A 1 179 ? 15.174 -13.208 -24.265 1.00 63.31 179 ILE A C 1
ATOM 1429 O O . ILE A 1 179 ? 15.589 -13.740 -25.295 1.00 63.31 179 ILE A O 1
ATOM 1433 N N . LYS A 1 180 ? 15.011 -13.921 -23.149 1.00 65.38 180 LYS A N 1
ATOM 1434 C CA . LYS A 1 180 ? 15.119 -15.386 -23.123 1.00 65.38 180 LYS A CA 1
ATOM 1435 C C . LYS A 1 180 ? 13.820 -16.023 -23.605 1.00 65.38 180 LYS A C 1
ATOM 1437 O O . LYS A 1 180 ? 12.768 -15.387 -23.604 1.00 65.38 180 LYS A O 1
ATOM 1442 N N . GLU A 1 181 ? 13.891 -17.304 -23.963 1.00 73.75 181 GLU A N 1
ATOM 1443 C CA . GLU A 1 181 ? 12.695 -18.125 -24.162 1.00 73.75 181 GLU A CA 1
ATOM 1444 C C . GLU A 1 181 ? 11.755 -18.009 -22.952 1.00 73.75 181 GLU A C 1
ATOM 1446 O O . GLU A 1 181 ? 12.200 -17.886 -21.802 1.00 73.75 181 GLU A O 1
ATOM 1451 N N . ILE A 1 182 ? 10.450 -18.026 -23.222 1.00 72.81 182 ILE A N 1
ATOM 1452 C CA . ILE A 1 182 ? 9.423 -17.961 -22.183 1.00 72.81 182 ILE A CA 1
ATOM 1453 C C . ILE A 1 182 ? 9.528 -19.232 -21.335 1.00 72.81 182 ILE A C 1
ATOM 1455 O O . ILE A 1 182 ? 9.432 -20.342 -21.852 1.00 72.81 182 ILE A O 1
ATOM 1459 N N . GLN A 1 183 ? 9.748 -19.060 -20.034 1.00 72.19 183 GLN A N 1
ATOM 1460 C CA . GLN A 1 183 ? 9.860 -20.142 -19.061 1.00 72.19 183 GLN A CA 1
ATOM 1461 C C . GLN A 1 183 ? 8.645 -20.132 -18.140 1.00 72.19 183 GLN A C 1
ATOM 1463 O O . GLN A 1 183 ? 8.277 -19.074 -17.617 1.00 72.19 183 GLN A O 1
ATOM 1468 N N . ASP A 1 184 ? 8.094 -21.323 -17.898 1.00 73.31 184 ASP A N 1
ATOM 1469 C CA . ASP A 1 184 ? 6.981 -21.515 -16.970 1.00 73.31 184 ASP A CA 1
ATOM 1470 C C . ASP A 1 184 ? 7.323 -20.947 -15.587 1.00 73.31 184 ASP A C 1
ATOM 1472 O O . ASP A 1 184 ? 8.404 -21.173 -15.030 1.00 73.31 184 ASP A O 1
ATOM 1476 N N . GLY A 1 185 ? 6.408 -20.148 -15.047 1.00 71.56 185 GLY A N 1
ATOM 1477 C CA . GLY A 1 185 ? 6.544 -19.544 -13.727 1.00 71.56 185 GLY A CA 1
ATOM 1478 C C . GLY A 1 185 ? 7.195 -18.161 -13.702 1.00 71.56 185 GLY A C 1
ATOM 1479 O O . GLY A 1 185 ? 7.158 -17.514 -12.650 1.00 71.56 185 GLY A O 1
ATOM 1480 N N . LYS A 1 186 ? 7.740 -17.666 -14.821 1.00 74.12 186 LYS A N 1
ATOM 1481 C CA . LYS A 1 186 ? 8.297 -16.306 -14.922 1.00 74.12 186 LYS A CA 1
ATOM 1482 C C . LYS A 1 186 ? 7.275 -15.303 -15.453 1.00 74.12 186 LYS A C 1
ATOM 1484 O O . LYS A 1 186 ? 6.277 -15.661 -16.071 1.00 74.12 186 LYS A O 1
ATOM 1489 N N . ILE A 1 187 ? 7.508 -14.025 -15.159 1.00 75.62 187 ILE A N 1
ATOM 1490 C CA . ILE A 1 187 ? 6.631 -12.923 -15.561 1.00 75.62 187 ILE A CA 1
ATOM 1491 C C . ILE A 1 187 ? 7.345 -12.100 -16.622 1.00 75.62 187 ILE A C 1
ATOM 1493 O O . ILE A 1 187 ? 8.489 -11.697 -16.425 1.00 75.62 187 ILE A O 1
ATOM 1497 N N . TYR A 1 188 ? 6.644 -11.836 -17.717 1.00 75.94 188 TYR A N 1
ATOM 1498 C CA . TYR A 1 188 ? 7.168 -11.155 -18.889 1.00 75.94 188 TYR A CA 1
ATOM 1499 C C . TYR A 1 188 ? 6.316 -9.935 -19.222 1.00 75.94 188 TYR A C 1
ATOM 1501 O O . TYR A 1 188 ? 5.087 -9.974 -19.121 1.00 75.94 188 TYR A O 1
ATOM 1509 N N . ALA A 1 189 ? 6.982 -8.864 -19.648 1.00 77.06 189 ALA A N 1
ATOM 1510 C CA . ALA A 1 189 ? 6.352 -7.750 -20.339 1.00 77.06 189 ALA A CA 1
ATOM 1511 C C . ALA A 1 189 ? 6.478 -7.988 -21.846 1.00 77.06 189 ALA A C 1
ATOM 1513 O O . ALA A 1 189 ? 7.581 -8.185 -22.349 1.00 77.06 189 ALA A O 1
ATOM 1514 N N . ILE A 1 190 ? 5.351 -8.012 -22.549 1.00 75.12 190 ILE A N 1
ATOM 1515 C CA . ILE A 1 190 ? 5.275 -8.304 -23.979 1.00 75.12 190 ILE A CA 1
ATOM 1516 C C . ILE A 1 190 ? 4.698 -7.080 -24.672 1.00 75.12 190 ILE A C 1
ATOM 1518 O O . ILE A 1 190 ? 3.575 -6.673 -24.377 1.00 75.12 190 ILE A O 1
ATOM 1522 N N . GLU A 1 191 ? 5.455 -6.508 -25.601 1.00 73.38 191 GLU A N 1
ATOM 1523 C CA . GLU A 1 191 ? 4.966 -5.460 -26.486 1.00 73.38 191 GLU A CA 1
ATOM 1524 C C . GLU A 1 191 ? 4.228 -6.081 -27.676 1.00 73.38 191 GLU A C 1
ATOM 1526 O O . GLU A 1 191 ? 4.762 -6.912 -28.410 1.00 73.38 191 GLU A O 1
ATOM 1531 N N . LEU A 1 192 ? 2.969 -5.697 -27.850 1.00 72.75 192 LEU A N 1
ATOM 1532 C CA . LEU A 1 192 ? 2.139 -6.075 -28.984 1.00 72.75 192 LEU A CA 1
ATOM 1533 C C . LEU A 1 192 ? 2.103 -4.891 -29.965 1.00 72.75 192 LEU A C 1
ATOM 1535 O O . LEU A 1 192 ? 1.667 -3.821 -29.548 1.00 72.75 192 LEU A O 1
ATOM 1539 N N . PRO A 1 193 ? 2.471 -5.050 -31.249 1.00 63.84 193 PRO A N 1
ATOM 1540 C CA . PRO A 1 193 ? 2.624 -3.932 -32.191 1.00 63.84 193 PRO A CA 1
ATOM 1541 C C . PRO A 1 193 ? 1.456 -2.926 -32.230 1.00 63.84 193 PRO A C 1
ATOM 1543 O O . PRO A 1 193 ? 1.686 -1.724 -32.236 1.00 63.84 193 PRO A O 1
ATOM 1546 N N . ASP A 1 194 ? 0.208 -3.401 -32.145 1.00 65.81 194 ASP A N 1
ATOM 1547 C CA . ASP A 1 194 ? -0.997 -2.548 -32.236 1.00 65.81 194 ASP A CA 1
ATOM 1548 C C . ASP A 1 194 ? -1.732 -2.367 -30.904 1.00 65.81 194 ASP A C 1
ATOM 1550 O O . ASP A 1 194 ? -2.802 -1.759 -30.825 1.00 65.81 194 ASP A O 1
ATOM 1554 N N . LYS A 1 195 ? -1.204 -2.975 -29.844 1.00 58.88 195 LYS A N 1
ATOM 1555 C CA . LYS A 1 195 ? -1.831 -2.998 -28.522 1.00 58.88 195 LYS A CA 1
ATOM 1556 C C . LYS A 1 195 ? -0.835 -2.604 -27.438 1.00 58.88 195 LYS A C 1
ATOM 1558 O O . LYS A 1 195 ? -1.192 -2.670 -26.291 1.00 58.88 195 LYS A O 1
ATOM 1563 N N . GLY A 1 196 ? 0.398 -2.226 -27.753 1.00 67.12 196 GLY A N 1
ATOM 1564 C CA . GLY A 1 196 ? 1.510 -2.006 -26.821 1.00 67.12 196 GLY A CA 1
ATOM 1565 C C . GLY A 1 196 ? 1.670 -3.032 -25.692 1.00 67.12 196 GLY A C 1
ATOM 1566 O O . GLY A 1 196 ? 1.510 -4.228 -25.929 1.00 67.12 196 GLY A O 1
ATOM 1567 N N . VAL A 1 197 ? 2.082 -2.609 -24.492 1.00 71.38 197 VAL A N 1
ATOM 1568 C CA . VAL A 1 197 ? 2.688 -3.516 -23.497 1.00 71.38 197 VAL A CA 1
ATOM 1569 C C . VAL A 1 197 ? 1.652 -4.196 -22.604 1.00 71.38 197 VAL A C 1
ATOM 1571 O O . VAL A 1 197 ? 0.830 -3.544 -21.953 1.00 71.38 197 VAL A O 1
ATOM 1574 N N . THR A 1 198 ? 1.738 -5.528 -22.536 1.00 73.06 198 THR A N 1
ATOM 1575 C CA . THR A 1 198 ? 0.966 -6.383 -21.630 1.00 73.06 198 THR A CA 1
ATOM 1576 C C . THR A 1 198 ? 1.871 -7.219 -20.727 1.00 73.06 198 THR A C 1
ATOM 1578 O O . THR A 1 198 ? 2.959 -7.619 -21.134 1.00 73.06 198 THR A O 1
ATOM 1581 N N . ILE A 1 199 ? 1.430 -7.510 -19.502 1.00 78.00 199 ILE A N 1
ATOM 1582 C CA . ILE A 1 199 ? 2.156 -8.397 -18.580 1.00 78.00 199 ILE A CA 1
ATOM 1583 C C . ILE A 1 199 ? 1.520 -9.787 -18.585 1.00 78.00 199 ILE A C 1
ATOM 1585 O O . ILE A 1 199 ? 0.311 -9.922 -18.382 1.00 78.00 199 ILE A O 1
ATOM 1589 N N . LYS A 1 200 ? 2.333 -10.829 -18.783 1.00 74.31 200 LYS A N 1
ATOM 1590 C CA . LYS A 1 200 ? 1.894 -12.232 -18.812 1.00 74.31 200 LYS A CA 1
ATOM 1591 C C . LYS A 1 200 ? 2.798 -13.122 -17.970 1.00 74.31 200 LYS A C 1
ATOM 1593 O O . LYS A 1 200 ? 3.986 -12.852 -17.813 1.00 74.31 200 LYS A O 1
ATOM 1598 N N . LYS A 1 201 ? 2.215 -14.192 -17.433 1.00 78.38 201 LYS A N 1
ATOM 1599 C CA . LYS A 1 201 ? 2.956 -15.293 -16.821 1.00 78.38 201 LYS A CA 1
ATOM 1600 C C . LYS A 1 201 ? 3.213 -16.354 -17.895 1.00 78.38 201 LYS A C 1
ATOM 1602 O O . LYS A 1 201 ? 2.264 -16.709 -18.596 1.00 78.38 201 LYS A O 1
ATOM 1607 N N . GLY A 1 202 ? 4.472 -16.759 -18.042 1.00 65.12 202 GLY A N 1
ATOM 1608 C CA . GLY A 1 202 ? 4.889 -17.889 -18.873 1.00 65.12 202 GLY A CA 1
ATOM 1609 C C . GLY A 1 202 ? 4.567 -19.219 -18.227 1.00 65.12 202 GLY A C 1
ATOM 1610 O O . GLY A 1 202 ? 4.421 -19.235 -16.978 1.00 65.12 202 GLY A O 1
#

Secondary structure (DSSP, 8-state):
--HHHHHHHHHHHHHHTT--HHHHHHHTT--HHHHHHHHTT-----HHHHHHHHHHTT--GGGGT-SS----HHHHTSPPSEEEEE-SPPPHHHHHHHHHSTTEEEEEEEEEEEESSS-B---TT-EEEEEEEEGGGS-TTT--TTT--TTEEEEEEESSTTTTTS-TTPEEEEETT--PPP-TT-EEEEEETTTEEEEEE-

Radius of gyration: 23.59 Å; Cα contacts (8 Å, |Δi|>4): 307; chains: 1; bounding box: 58×38×62 Å

InterPro domains:
  IPR001387 Cro/C1-type, helix-turn-helix domain [PF01381] (10-60)
  IPR001387 Cro/C1-type, helix-turn-helix domain [PS50943] (10-65)
  IPR001387 Cro/C1-type, helix-turn-helix domain [SM00530] (9-64)
  IPR001387 Cro/C1-type, helix-turn-helix domain [cd00093] (7-60)
  IPR010982 Lambda repressor-like, DNA-binding domain superfamily [G3DSA:1.10.260.40] (6-105)
  IPR010982 Lambda repressor-like, DNA-binding domain superfamily [SSF47413] (2-66)
  IPR015927 Peptidase S24/S26A/S26B/S26C [PF00717] (113-201)
  IPR036286 LexA/Signal peptidase-like superfamily [SSF51306] (145-201)

Organism: NCBI:txid412755

pLDDT: mean 73.93, std 14.14, range [40.72, 95.56]

Solvent-accessible surface area (backbone atoms only — not comparable to full-atom values): 11771 Å² total; per-residue (Å²): 139,54,54,47,58,40,9,44,52,54,44,55,50,35,56,75,70,69,52,50,67,59,60,55,14,61,77,65,76,48,57,52,68,54,53,54,28,35,39,66,30,71,51,89,78,55,72,67,58,51,49,52,49,23,59,77,65,75,39,63,64,64,58,66,79,32,95,64,79,89,56,59,68,88,54,66,78,45,78,71,61,62,78,49,76,43,68,60,86,74,51,72,67,58,52,52,49,36,68,70,42,89,58,40,37,76,32,46,22,41,64,51,55,36,19,31,55,85,36,38,74,65,72,95,80,49,72,44,20,32,37,33,25,43,47,88,79,47,60,74,88,76,53,51,94,90,66,69,50,84,48,42,40,31,30,39,31,42,55,60,74,43,60,89,85,45,57,56,73,39,79,41,81,43,59,72,78,71,80,62,83,86,45,80,82,40,80,44,80,44,76,36,97,93,30,16,28,22,54,45,76,62

Nearest PDB structures (foldseek):
  2b5a-assembly1_A  TM=9.373E-01  e=3.187E-05  [Bacillus] caldolyticus
  1y7y-assembly1_B  TM=9.528E-01  e=6.289E-05  Aeromonas hydrophila
  3f51-assembly1_A  TM=9.688E-01  e=1.241E-04  Corynebacterium glutamicum
  4i6u-assembly1_A  TM=8.682E-01  e=6.289E-05  Enterobacter sp. RFL1396
  3f52-assembly1_A  TM=8.696E-01  e=7.116E-05  Corynebacterium glutamicum

Sequence (202 aa):
MDKKELGFIIRKRREALKIKRPELADALDVDLSYITKIENGQANFTIDKLFAIAKNLNLPEYNLFSSETLVPKSLADKEPAIIEIFQDELSKKEFEQYLTKDKLIPIRILEDSASLGTGRIVSQEKTKGYALMRREIIDKNAWTQKRGNEKIICLLAEGDSMKPTIKSGSLLVINLEDIKEIQDGKIYAIELPDKGVTIKKG